Protein AF-A0A9P8H5A7-F1 (afdb_monomer_lite)

Structure (mmCIF, N/CA/C/O backbone):
data_AF-A0A9P8H5A7-F1
#
_entry.id   AF-A0A9P8H5A7-F1
#
loop_
_atom_site.group_PDB
_atom_site.id
_atom_site.type_symbol
_atom_site.label_atom_id
_atom_site.label_alt_id
_atom_site.label_comp_id
_atom_site.label_asym_id
_atom_site.label_entity_id
_atom_site.label_seq_id
_atom_site.pdbx_PDB_ins_code
_atom_site.Cartn_x
_atom_site.Cartn_y
_atom_site.Cartn_z
_atom_site.occupancy
_atom_site.B_iso_or_equiv
_atom_site.auth_seq_id
_atom_site.auth_comp_id
_atom_site.auth_asym_id
_atom_site.auth_atom_id
_atom_site.pdbx_PDB_model_num
ATOM 1 N N . MET A 1 1 ? -8.714 -36.135 -25.696 1.00 39.97 1 MET A N 1
ATOM 2 C CA . MET A 1 1 ? -8.172 -35.382 -26.849 1.00 39.97 1 MET A CA 1
ATOM 3 C C . MET A 1 1 ? -8.585 -33.961 -26.593 1.00 39.97 1 MET A C 1
ATOM 5 O O . MET A 1 1 ? -9.653 -33.530 -27.001 1.00 39.97 1 MET A O 1
ATOM 9 N N . ASP A 1 2 ? -7.770 -33.345 -25.756 1.00 39.88 2 ASP A N 1
ATOM 10 C CA . ASP A 1 2 ? -7.964 -32.037 -25.161 1.00 39.88 2 ASP A CA 1
ATOM 11 C C . ASP A 1 2 ? -7.319 -31.014 -26.092 1.00 39.88 2 ASP A C 1
A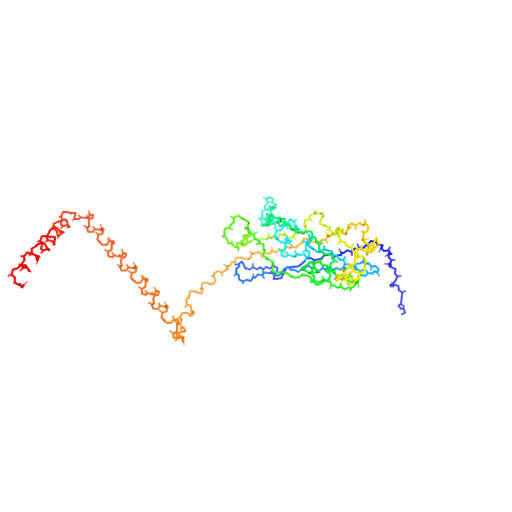TOM 13 O O . ASP A 1 2 ? -6.169 -31.213 -26.486 1.00 39.88 2 ASP A O 1
ATOM 17 N N . ASN A 1 3 ? -8.059 -29.977 -26.485 1.00 37.25 3 ASN A N 1
ATOM 18 C CA . ASN A 1 3 ? -7.517 -28.641 -26.753 1.00 37.25 3 ASN A CA 1
ATOM 19 C C . ASN A 1 3 ? -8.630 -27.698 -27.221 1.00 37.25 3 ASN A C 1
ATOM 21 O O . ASN A 1 3 ? -8.816 -27.493 -28.414 1.00 37.25 3 ASN A O 1
ATOM 25 N N . GLU A 1 4 ? -9.326 -27.086 -26.268 1.00 42.00 4 GLU A N 1
ATOM 26 C CA . GLU A 1 4 ? -10.000 -25.796 -26.464 1.00 42.00 4 GLU A CA 1
ATOM 27 C C . GLU A 1 4 ? -9.846 -24.955 -25.185 1.00 42.00 4 GLU A C 1
ATOM 29 O O . GLU A 1 4 ? -10.807 -24.557 -24.545 1.00 42.00 4 GLU A O 1
ATOM 34 N N . GLU A 1 5 ? -8.600 -24.690 -24.786 1.00 45.94 5 GLU A N 1
ATOM 35 C CA . GLU A 1 5 ? -8.266 -23.623 -23.830 1.00 45.94 5 GLU A CA 1
ATOM 36 C C . GLU A 1 5 ? -7.010 -22.890 -24.323 1.00 45.94 5 GLU A C 1
ATOM 38 O O . GLU A 1 5 ? -5.910 -23.048 -23.803 1.00 45.94 5 GLU A O 1
ATOM 43 N N . SER A 1 6 ? -7.138 -22.104 -25.396 1.00 46.31 6 SER A N 1
ATOM 44 C CA . SER A 1 6 ? -6.120 -21.098 -25.731 1.00 46.31 6 SER A CA 1
ATOM 45 C C . SER A 1 6 ? -6.671 -20.002 -26.642 1.00 46.31 6 SER A C 1
ATOM 47 O O . SER A 1 6 ? -6.442 -19.954 -27.845 1.00 46.31 6 SER A O 1
ATOM 49 N N . SER A 1 7 ? -7.429 -19.095 -26.047 1.00 43.28 7 SER A N 1
ATOM 50 C CA . SER A 1 7 ? -7.645 -17.732 -26.537 1.00 43.28 7 SER A CA 1
ATOM 51 C C . SER A 1 7 ? -8.136 -16.995 -25.300 1.00 43.28 7 SER A C 1
ATOM 53 O O . SER A 1 7 ? -9.132 -17.424 -24.733 1.00 43.28 7 SER A O 1
ATOM 55 N N . ILE A 1 8 ? -7.424 -16.037 -24.710 1.00 41.34 8 ILE A N 1
ATOM 56 C CA . ILE A 1 8 ? -7.183 -14.693 -25.232 1.00 41.34 8 ILE A CA 1
ATOM 57 C C . ILE A 1 8 ? -5.869 -14.170 -24.608 1.00 41.34 8 ILE A C 1
ATOM 59 O O . ILE A 1 8 ? -5.850 -13.818 -23.434 1.00 41.34 8 ILE A O 1
ATOM 63 N N . MET A 1 9 ? -4.767 -14.082 -25.363 1.00 39.28 9 MET A N 1
ATOM 64 C CA . MET A 1 9 ? -3.681 -13.156 -25.006 1.00 39.28 9 MET A CA 1
ATOM 65 C C . MET A 1 9 ? -3.964 -11.832 -25.711 1.00 39.28 9 MET A C 1
ATOM 67 O O . MET A 1 9 ? -3.520 -11.597 -26.832 1.00 39.28 9 MET A O 1
ATOM 71 N N . THR A 1 10 ? -4.744 -10.963 -25.071 1.00 40.06 10 THR A N 1
ATOM 72 C CA . THR A 1 10 ? -4.704 -9.537 -25.392 1.00 40.06 10 THR A CA 1
ATOM 73 C C . THR A 1 10 ? -3.288 -9.065 -25.098 1.00 40.06 10 THR A C 1
ATOM 75 O O . THR A 1 10 ? -2.834 -9.134 -23.958 1.00 40.06 10 THR A O 1
ATOM 78 N N . THR A 1 11 ? -2.570 -8.614 -26.124 1.00 46.16 11 THR A N 1
ATOM 79 C CA . THR A 1 11 ? -1.314 -7.877 -25.975 1.00 46.16 11 THR A CA 1
ATOM 80 C C . THR A 1 11 ? -1.627 -6.533 -25.325 1.00 46.16 11 THR A C 1
ATOM 82 O O . THR A 1 11 ? -1.748 -5.513 -26.003 1.00 46.16 11 THR A O 1
ATOM 85 N N . THR A 1 12 ? -1.850 -6.539 -24.013 1.00 54.66 12 THR A N 1
ATOM 86 C CA . THR A 1 12 ? -2.038 -5.326 -23.228 1.00 54.66 12 THR A CA 1
ATOM 87 C C . THR A 1 12 ? -0.671 -4.662 -23.106 1.00 54.66 12 THR A C 1
ATOM 89 O O . THR A 1 12 ? 0.195 -5.124 -22.367 1.00 54.66 12 THR A O 1
ATOM 92 N N . THR A 1 13 ? -0.446 -3.611 -23.893 1.00 77.81 13 THR A N 1
ATOM 93 C CA . THR A 1 13 ? 0.773 -2.793 -23.829 1.00 77.81 13 THR A CA 1
ATOM 94 C C . THR A 1 13 ? 0.843 -1.967 -22.549 1.00 77.81 13 THR A C 1
ATOM 96 O O . THR A 1 13 ? 1.937 -1.628 -22.125 1.00 77.81 13 THR A O 1
ATOM 99 N N . HIS A 1 14 ? -0.293 -1.663 -21.915 1.00 89.88 14 HIS A N 1
ATOM 100 C CA . HIS A 1 14 ? -0.340 -0.976 -20.622 1.00 89.88 14 HIS A CA 1
ATOM 101 C C . HIS A 1 14 ? -0.445 -1.993 -19.478 1.00 89.88 14 HIS A C 1
ATOM 103 O O . HIS A 1 14 ? -1.336 -2.843 -19.526 1.00 89.88 14 HIS A O 1
ATOM 109 N N . PRO A 1 15 ? 0.424 -1.956 -18.455 1.00 92.44 15 PRO A N 1
ATOM 110 C CA . PRO A 1 15 ? 0.348 -2.905 -17.354 1.00 92.44 15 PRO A CA 1
ATOM 111 C C . PRO A 1 15 ? -0.935 -2.714 -16.542 1.00 92.44 15 PRO A C 1
ATOM 113 O O . PRO A 1 15 ? -1.335 -1.594 -16.224 1.00 92.44 15 PRO A O 1
ATOM 116 N N . ILE A 1 16 ? -1.549 -3.829 -16.156 1.00 93.75 16 ILE A N 1
ATOM 117 C CA . ILE A 1 16 ? -2.689 -3.856 -15.237 1.00 93.75 16 ILE A CA 1
ATOM 118 C C . ILE A 1 16 ? -2.226 -4.500 -13.931 1.00 93.75 16 ILE A C 1
ATOM 120 O O . ILE A 1 16 ? -1.588 -5.554 -13.945 1.00 93.75 16 ILE A O 1
ATOM 124 N N . ILE A 1 17 ? -2.552 -3.879 -12.797 1.00 93.56 17 ILE A N 1
ATOM 125 C CA . ILE A 1 17 ? -2.252 -4.415 -11.466 1.00 93.56 17 ILE A CA 1
ATOM 126 C C . ILE A 1 17 ? -3.573 -4.725 -10.767 1.00 93.56 17 ILE A C 1
ATOM 128 O O . ILE A 1 17 ? -4.283 -3.818 -10.335 1.00 93.56 17 ILE A O 1
ATOM 132 N N . HIS A 1 18 ? -3.900 -6.009 -10.617 1.00 93.31 18 HIS A N 1
ATOM 133 C CA . HIS A 1 18 ? -5.002 -6.402 -9.740 1.00 93.31 18 HIS A CA 1
ATOM 134 C C . HIS A 1 18 ? -4.525 -6.371 -8.298 1.00 93.31 18 HIS A C 1
ATOM 136 O O . HIS A 1 18 ? -3.523 -7.002 -7.956 1.00 93.31 18 HIS A O 1
ATOM 142 N N . THR A 1 19 ? -5.258 -5.647 -7.460 1.00 93.94 19 THR A N 1
ATOM 143 C CA . THR A 1 19 ? -4.919 -5.477 -6.052 1.00 93.94 19 THR A CA 1
ATOM 144 C C . THR A 1 19 ? -6.017 -6.068 -5.186 1.00 93.94 19 THR A C 1
ATOM 146 O O . THR A 1 19 ? -7.194 -5.783 -5.380 1.00 93.94 19 THR A O 1
ATOM 149 N N . THR A 1 20 ? -5.640 -6.872 -4.197 1.00 94.38 20 THR A N 1
ATOM 150 C CA . THR A 1 20 ? -6.576 -7.406 -3.202 1.00 94.38 20 THR A CA 1
ATOM 151 C C . THR A 1 20 ? -6.120 -7.036 -1.803 1.00 94.38 20 THR A C 1
ATOM 153 O O . THR A 1 20 ? -4.935 -7.167 -1.479 1.00 94.38 20 THR A O 1
ATOM 156 N N . LEU A 1 21 ? -7.062 -6.619 -0.963 1.00 94.38 21 LEU A N 1
ATOM 157 C CA . LEU A 1 21 ? -6.824 -6.342 0.448 1.00 94.38 21 LEU A CA 1
ATOM 158 C C . LEU A 1 21 ? -7.271 -7.530 1.299 1.00 94.38 21 LEU A C 1
ATOM 160 O O . LEU A 1 21 ? -8.265 -8.187 0.998 1.00 94.38 21 LEU A O 1
ATOM 164 N N . SER A 1 22 ? -6.568 -7.785 2.395 1.00 94.25 22 SER A N 1
ATOM 165 C CA . SER A 1 22 ? -7.039 -8.675 3.452 1.00 94.25 22 SER A CA 1
ATOM 166 C C . SER A 1 22 ? -6.537 -8.213 4.815 1.00 94.25 22 SER A C 1
ATOM 168 O O . SER A 1 22 ? -5.467 -7.616 4.934 1.00 94.25 22 SER A O 1
ATOM 170 N N . LEU A 1 23 ? -7.326 -8.469 5.857 1.00 93.25 23 LEU A N 1
ATOM 171 C CA . LEU A 1 23 ? -6.985 -8.133 7.235 1.00 93.25 23 LEU A CA 1
ATOM 172 C C . LEU A 1 23 ? -7.016 -9.404 8.081 1.00 93.25 23 LEU A C 1
ATOM 174 O O . LEU A 1 23 ? -8.022 -10.112 8.095 1.00 93.25 23 LEU A O 1
ATOM 178 N N . SER A 1 24 ? -5.919 -9.690 8.781 1.00 92.38 24 SER A N 1
ATOM 179 C CA . SER A 1 24 ? -5.785 -10.880 9.622 1.00 92.38 24 SER A CA 1
ATOM 180 C C . SER A 1 24 ? -5.372 -10.515 11.054 1.00 92.38 24 SER A C 1
ATOM 182 O O . SER A 1 24 ? -4.273 -9.990 11.226 1.00 92.38 24 SER A O 1
ATOM 184 N N . PRO A 1 25 ? -6.181 -10.827 12.081 1.00 92.00 25 PRO A N 1
ATOM 185 C CA . PRO A 1 25 ? -7.536 -11.372 11.981 1.00 92.00 25 PRO A CA 1
ATOM 186 C C . PRO A 1 25 ? -8.554 -10.320 11.497 1.00 92.00 25 PRO A C 1
ATOM 188 O O . PRO A 1 25 ? -8.416 -9.127 11.763 1.00 92.00 25 PRO A O 1
ATOM 191 N N . GLN A 1 26 ? -9.612 -10.772 10.816 1.00 90.56 26 GLN A N 1
ATOM 192 C CA . GLN A 1 26 ? -10.701 -9.908 10.324 1.00 90.56 26 GLN A CA 1
ATOM 193 C C . GLN A 1 26 ? -11.603 -9.386 11.458 1.00 90.56 26 GLN A C 1
ATOM 195 O O . GLN A 1 26 ? -12.331 -8.408 11.303 1.00 90.56 26 GLN A O 1
ATOM 200 N N . SER A 1 27 ? -11.542 -10.033 12.620 1.00 88.94 27 SER A N 1
ATOM 201 C CA . SER A 1 27 ? -12.187 -9.572 13.843 1.00 88.94 27 SER A CA 1
ATOM 202 C C . SER A 1 27 ? -11.173 -9.583 14.976 1.00 88.94 27 SER A C 1
ATOM 204 O O . SER A 1 27 ? -10.590 -10.639 15.235 1.00 88.94 27 SER A O 1
ATOM 206 N N . TYR A 1 28 ? -10.977 -8.459 15.654 1.00 86.38 28 TYR A N 1
ATOM 207 C CA . TYR A 1 28 ? -9.951 -8.335 16.689 1.00 86.38 28 TYR A CA 1
ATOM 208 C C . TYR A 1 28 ? -10.436 -7.506 17.872 1.00 86.38 28 TYR A C 1
ATOM 210 O O . TYR A 1 28 ? -11.315 -6.657 17.736 1.00 86.38 28 TYR A O 1
ATOM 218 N N . THR A 1 29 ? -9.849 -7.756 19.037 1.00 82.25 29 THR A N 1
ATOM 219 C CA . THR A 1 29 ? -10.100 -6.977 20.250 1.00 82.25 29 THR A CA 1
ATOM 220 C C . THR A 1 29 ? -9.075 -5.856 20.346 1.00 82.25 29 THR A C 1
ATOM 222 O O . THR A 1 29 ? -7.869 -6.087 20.231 1.00 82.25 29 THR A O 1
ATOM 225 N N . GLN A 1 30 ? -9.539 -4.630 20.575 1.00 73.31 30 GLN A N 1
ATOM 226 C CA . GLN A 1 30 ? -8.658 -3.475 20.695 1.00 73.31 30 GLN A CA 1
ATOM 227 C C . GLN A 1 30 ? -7.702 -3.635 21.894 1.00 73.31 30 GLN A C 1
ATOM 229 O O . GLN A 1 30 ? -8.143 -3.747 23.034 1.00 73.31 30 GLN A O 1
ATOM 234 N N . GLY A 1 31 ? -6.391 -3.626 21.634 1.00 66.69 31 GLY A N 1
ATOM 235 C CA . GLY A 1 31 ? -5.347 -3.676 22.668 1.00 66.69 31 GLY A CA 1
ATOM 236 C C . GLY A 1 31 ? -4.784 -5.062 23.005 1.00 66.69 31 GLY A C 1
ATOM 237 O O . GLY A 1 31 ? -3.807 -5.116 23.747 1.00 66.69 31 GLY A O 1
ATOM 238 N N . ASP A 1 32 ? -5.341 -6.146 22.455 1.00 73.12 32 ASP A N 1
ATOM 239 C CA . ASP A 1 32 ? -4.823 -7.514 22.646 1.00 73.12 32 ASP A CA 1
ATOM 240 C C . ASP A 1 32 ? -3.893 -7.915 21.488 1.00 73.12 32 ASP A C 1
ATOM 242 O O . ASP A 1 32 ? -2.686 -8.087 21.661 1.00 73.12 32 ASP A O 1
ATOM 246 N N . GLU A 1 33 ? -4.432 -7.925 20.266 1.00 76.75 33 GLU A N 1
ATOM 247 C CA . GLU A 1 33 ? -3.694 -8.232 19.041 1.00 76.75 33 GLU A CA 1
ATOM 248 C C . GLU A 1 33 ? -3.807 -7.072 18.043 1.00 76.75 33 GLU A C 1
ATOM 250 O O . GLU A 1 33 ? -4.874 -6.482 17.858 1.00 76.75 33 GLU A O 1
ATOM 255 N N . THR A 1 34 ? -2.690 -6.721 17.397 1.00 83.06 34 THR A N 1
ATOM 256 C CA . THR A 1 34 ? -2.710 -5.771 16.276 1.00 83.06 34 THR A CA 1
ATOM 257 C C . THR A 1 34 ? -2.917 -6.557 14.985 1.00 83.06 34 THR A C 1
ATOM 259 O O . THR A 1 34 ? -2.023 -7.325 14.622 1.00 83.06 34 THR A O 1
ATOM 262 N N . PRO A 1 35 ? -4.041 -6.373 14.272 1.00 89.25 35 PRO A N 1
ATOM 263 C CA . PRO A 1 35 ? -4.269 -7.078 13.022 1.00 89.25 35 PRO A CA 1
ATOM 264 C C . PRO A 1 35 ? -3.239 -6.664 11.972 1.00 89.25 35 PRO A C 1
ATOM 266 O O . PRO A 1 35 ? -2.698 -5.560 11.997 1.00 89.25 35 PRO A O 1
ATOM 269 N N . THR A 1 36 ? -2.967 -7.563 11.038 1.00 91.94 36 THR A N 1
ATOM 270 C CA . THR A 1 36 ? -2.050 -7.356 9.920 1.00 91.94 36 THR A CA 1
ATOM 271 C C . THR A 1 36 ? -2.858 -7.104 8.655 1.00 91.94 36 THR A C 1
ATOM 273 O O . THR A 1 36 ? -3.645 -7.956 8.239 1.00 91.94 36 THR A O 1
ATOM 276 N N . LEU A 1 37 ? -2.660 -5.938 8.043 1.00 92.06 37 LEU A N 1
ATOM 277 C CA . LEU A 1 37 ? -3.161 -5.623 6.708 1.00 92.06 37 LEU A CA 1
ATOM 278 C C . LEU A 1 37 ? -2.198 -6.225 5.685 1.00 92.06 37 LEU A C 1
ATOM 280 O O . LEU A 1 37 ? -0.996 -5.965 5.732 1.00 92.06 37 LEU A O 1
ATOM 284 N N . THR A 1 38 ? -2.730 -7.025 4.768 1.00 94.44 38 THR A N 1
ATOM 285 C CA . THR A 1 38 ? -1.998 -7.588 3.634 1.00 94.44 38 THR A CA 1
ATOM 286 C C . THR A 1 38 ? -2.574 -7.030 2.339 1.00 94.44 38 THR A C 1
ATOM 288 O O . THR A 1 38 ? -3.779 -7.095 2.101 1.00 94.44 38 THR A O 1
ATOM 291 N N . ILE A 1 39 ? -1.700 -6.494 1.495 1.00 94.31 39 ILE A N 1
ATOM 292 C CA . ILE A 1 39 ? -2.013 -6.013 0.152 1.00 94.31 39 ILE A CA 1
ATOM 293 C C . ILE A 1 39 ? -1.306 -6.949 -0.817 1.00 94.31 39 ILE A C 1
ATOM 295 O O . ILE A 1 39 ? -0.081 -7.071 -0.775 1.00 94.31 39 ILE A O 1
ATOM 299 N N . THR A 1 40 ? -2.069 -7.633 -1.663 1.00 94.81 40 THR A N 1
ATOM 300 C CA . THR A 1 40 ? -1.518 -8.523 -2.694 1.00 94.81 40 THR A CA 1
ATOM 301 C C . THR A 1 40 ? -1.683 -7.870 -4.054 1.00 94.81 40 THR A C 1
ATOM 303 O O . THR A 1 40 ? -2.764 -7.374 -4.364 1.00 94.81 40 THR A O 1
ATOM 306 N N . LEU A 1 41 ? -0.611 -7.860 -4.840 1.00 94.31 41 LEU A N 1
ATOM 307 C CA . LEU A 1 41 ? -0.564 -7.316 -6.186 1.00 94.31 41 LEU A CA 1
ATOM 308 C C . LEU A 1 41 ? -0.290 -8.442 -7.177 1.00 94.31 41 LEU A C 1
ATOM 310 O O . LEU A 1 41 ? 0.641 -9.228 -6.989 1.00 94.31 41 LEU A O 1
ATOM 314 N N . ASN A 1 42 ? -1.057 -8.442 -8.260 1.00 94.25 42 ASN A N 1
ATOM 315 C CA . ASN A 1 42 ? -0.884 -9.326 -9.401 1.00 94.25 42 ASN A CA 1
ATOM 316 C C . ASN A 1 42 ? -0.704 -8.501 -10.670 1.00 94.25 42 ASN A C 1
ATOM 318 O O . ASN A 1 42 ? -1.611 -7.772 -11.076 1.00 94.25 42 ASN A O 1
ATOM 322 N N . LEU A 1 43 ? 0.480 -8.611 -11.275 1.00 94.88 43 LEU A N 1
ATOM 323 C CA . LEU A 1 43 ? 0.820 -7.910 -12.507 1.00 94.88 43 LEU A CA 1
ATOM 324 C C . LEU A 1 43 ? 0.365 -8.705 -13.735 1.00 94.88 43 LEU A C 1
ATOM 326 O O . LEU A 1 43 ? 0.772 -9.852 -13.930 1.00 94.88 43 LEU A O 1
ATOM 330 N N . PHE A 1 44 ? -0.382 -8.033 -14.606 1.00 93.69 44 PHE A N 1
ATOM 331 C CA . PHE A 1 44 ? -0.746 -8.484 -15.944 1.00 93.69 44 PHE A CA 1
ATOM 332 C C . PHE A 1 44 ? -0.071 -7.569 -16.969 1.00 93.69 44 PHE A C 1
ATOM 334 O O . PHE A 1 44 ? -0.563 -6.487 -17.289 1.00 93.69 44 PHE A O 1
ATOM 341 N N . ALA A 1 45 ? 1.101 -7.995 -17.435 1.00 92.06 45 ALA A N 1
ATOM 342 C CA . ALA A 1 45 ? 1.927 -7.286 -18.404 1.00 92.06 45 ALA A CA 1
ATOM 343 C C . ALA A 1 45 ? 2.838 -8.285 -19.145 1.00 92.06 45 ALA A C 1
ATOM 345 O O . ALA A 1 45 ? 3.110 -9.363 -18.612 1.00 92.06 45 ALA A O 1
ATOM 346 N N . PRO A 1 46 ? 3.347 -7.950 -20.344 1.00 91.88 46 PRO A N 1
ATOM 347 C CA . PRO A 1 46 ? 4.258 -8.820 -21.095 1.00 91.88 46 PRO A CA 1
ATOM 348 C C . PRO A 1 46 ? 5.657 -8.957 -20.470 1.00 91.88 46 PRO A C 1
ATOM 350 O O . PRO A 1 46 ? 6.391 -9.882 -20.805 1.00 91.88 46 PRO A O 1
ATOM 353 N N . ALA A 1 47 ? 6.043 -8.037 -19.587 1.00 92.31 47 ALA A N 1
ATOM 354 C CA . ALA A 1 47 ? 7.372 -7.953 -18.991 1.00 92.31 47 ALA A CA 1
ATOM 355 C C . ALA A 1 47 ? 7.278 -7.410 -17.553 1.00 92.31 47 ALA A C 1
ATOM 357 O O . ALA A 1 47 ? 6.254 -6.819 -17.194 1.00 92.31 47 ALA A O 1
ATOM 358 N N . PRO A 1 48 ? 8.314 -7.604 -16.714 1.00 95.38 48 PRO A N 1
ATOM 359 C CA . PRO A 1 48 ? 8.368 -6.980 -15.399 1.00 95.38 48 PRO A CA 1
ATOM 360 C C . PRO A 1 48 ? 8.339 -5.456 -15.492 1.00 95.38 48 PRO A C 1
ATOM 362 O O . PRO A 1 48 ? 8.858 -4.859 -16.440 1.00 95.38 48 PRO A O 1
ATOM 365 N N . ILE A 1 49 ? 7.754 -4.846 -14.466 1.00 95.44 49 ILE A N 1
ATOM 366 C CA . ILE A 1 49 ? 7.763 -3.398 -14.269 1.00 95.44 49 ILE A CA 1
ATOM 367 C C . ILE A 1 49 ? 8.313 -3.076 -12.888 1.00 95.44 49 ILE A C 1
ATOM 369 O O . ILE A 1 49 ? 8.151 -3.848 -11.942 1.00 95.44 49 ILE A O 1
ATOM 373 N N . THR A 1 50 ? 8.911 -1.903 -12.747 1.00 95.81 50 THR A N 1
ATOM 374 C CA . THR A 1 50 ? 9.316 -1.354 -11.456 1.00 95.81 50 THR A CA 1
ATOM 375 C C . THR A 1 50 ? 8.457 -0.147 -11.136 1.00 95.81 50 THR A C 1
ATOM 377 O O . THR A 1 50 ? 8.361 0.781 -11.935 1.00 95.81 50 THR A O 1
ATOM 380 N N . ILE A 1 51 ? 7.829 -0.164 -9.963 1.00 95.00 51 ILE A N 1
ATOM 381 C CA . ILE A 1 51 ? 6.937 0.888 -9.476 1.00 95.00 51 ILE A CA 1
ATOM 382 C C . ILE A 1 51 ? 7.594 1.666 -8.339 1.00 95.00 51 ILE A C 1
ATOM 384 O O . ILE A 1 51 ? 8.340 1.100 -7.534 1.00 95.00 51 ILE A O 1
ATOM 388 N N . PHE A 1 52 ? 7.282 2.956 -8.247 1.00 93.62 52 PHE A N 1
ATOM 389 C CA . PHE A 1 52 ? 7.678 3.790 -7.121 1.00 93.62 52 PHE A CA 1
ATOM 390 C C . PHE A 1 52 ? 6.566 3.850 -6.064 1.00 93.62 52 PHE A C 1
ATOM 392 O O . PHE A 1 52 ? 5.490 4.404 -6.285 1.00 93.62 52 PHE A O 1
ATOM 399 N N . THR A 1 53 ? 6.813 3.276 -4.887 1.00 92.56 53 THR A N 1
ATOM 400 C CA . THR A 1 53 ? 5.772 2.995 -3.885 1.00 92.56 53 THR A CA 1
ATOM 401 C C . THR A 1 53 ? 5.579 4.088 -2.840 1.00 92.56 53 THR A C 1
ATOM 403 O O . THR A 1 53 ? 4.603 4.038 -2.096 1.00 92.56 53 THR A O 1
ATOM 406 N N . TYR A 1 54 ? 6.455 5.098 -2.767 1.00 89.50 54 TYR A N 1
ATOM 407 C CA . TYR A 1 54 ? 6.459 6.059 -1.653 1.00 89.50 54 TYR A CA 1
ATOM 408 C C . TYR A 1 54 ? 5.120 6.786 -1.444 1.00 89.50 54 TYR A C 1
ATOM 410 O O . TYR A 1 54 ? 4.760 7.106 -0.306 1.00 89.50 54 TYR A O 1
ATOM 418 N N . HIS A 1 55 ? 4.419 7.104 -2.532 1.00 83.69 55 HIS A N 1
ATOM 419 C CA . HIS A 1 55 ? 3.165 7.856 -2.497 1.00 83.69 55 HIS A CA 1
ATOM 420 C C . HIS A 1 55 ? 1.919 6.979 -2.393 1.00 83.69 55 HIS A C 1
ATOM 422 O O . HIS A 1 55 ? 0.876 7.496 -1.991 1.00 83.69 55 HIS A O 1
ATOM 428 N N . GLY A 1 56 ? 2.036 5.696 -2.733 1.00 86.06 56 GLY A N 1
ATOM 429 C CA . GLY A 1 56 ? 0.896 4.802 -2.874 1.00 86.06 56 GLY A CA 1
ATOM 430 C C . GLY A 1 56 ? 0.619 3.941 -1.645 1.00 86.06 56 GLY A C 1
ATOM 431 O O . GLY A 1 56 ? 1.394 3.916 -0.684 1.00 86.06 56 GLY A O 1
ATOM 432 N N . ILE A 1 57 ? -0.455 3.155 -1.726 1.00 87.81 57 ILE A N 1
ATOM 433 C CA . ILE A 1 57 ? -0.853 2.168 -0.704 1.00 87.81 57 ILE A CA 1
ATOM 434 C C . ILE A 1 57 ? 0.229 1.132 -0.351 1.00 87.81 57 ILE A C 1
ATOM 436 O O . ILE A 1 57 ? 0.172 0.527 0.717 1.00 87.81 57 ILE A O 1
ATOM 440 N N . PHE A 1 58 ? 1.226 0.938 -1.215 1.00 88.38 58 PHE A N 1
ATOM 441 C CA . PHE A 1 58 ? 2.296 -0.049 -1.032 1.00 88.38 58 PHE A CA 1
ATOM 442 C C . PHE A 1 58 ? 3.387 0.409 -0.056 1.00 88.38 58 PHE A C 1
ATOM 444 O O . PHE A 1 58 ? 4.133 -0.420 0.455 1.00 88.38 58 PHE A O 1
ATOM 451 N N . ASN A 1 59 ? 3.461 1.706 0.259 1.00 87.75 59 ASN A N 1
ATOM 452 C CA . ASN A 1 59 ? 4.184 2.191 1.433 1.00 87.75 59 ASN A CA 1
ATOM 453 C C . ASN A 1 59 ? 3.215 2.247 2.617 1.00 87.75 59 ASN A C 1
ATOM 455 O O . ASN A 1 59 ? 2.751 3.311 3.026 1.00 87.75 59 ASN A O 1
ATOM 459 N N . THR A 1 60 ? 2.861 1.071 3.119 1.00 79.50 60 THR A N 1
ATOM 460 C CA . THR A 1 60 ? 1.711 0.849 4.000 1.00 79.50 60 THR A CA 1
ATOM 461 C C . THR A 1 60 ? 1.722 1.673 5.286 1.00 79.50 60 THR A C 1
ATOM 463 O O . THR A 1 60 ? 0.692 2.234 5.658 1.00 79.50 60 THR A O 1
ATOM 466 N N . ASP A 1 61 ? 2.879 1.818 5.937 1.00 75.31 61 ASP A N 1
ATOM 467 C CA . ASP A 1 61 ? 3.012 2.619 7.164 1.00 75.31 61 ASP A CA 1
ATOM 468 C C . ASP A 1 61 ? 2.664 4.091 6.910 1.00 75.31 61 ASP A C 1
ATOM 470 O O . ASP A 1 61 ? 2.045 4.775 7.730 1.00 75.31 61 ASP A O 1
ATOM 474 N N . LEU A 1 62 ? 3.053 4.589 5.738 1.00 79.38 62 LEU A N 1
ATOM 475 C CA . LEU A 1 62 ? 2.783 5.951 5.327 1.00 79.38 62 LEU A CA 1
ATOM 476 C C . LEU A 1 62 ? 1.353 6.095 4.797 1.00 79.38 62 LEU A C 1
ATOM 478 O O . LEU A 1 62 ? 0.691 7.076 5.133 1.00 79.38 62 LEU A O 1
ATOM 482 N N . ALA A 1 63 ? 0.859 5.111 4.047 1.00 81.81 63 ALA A N 1
ATOM 483 C CA . ALA A 1 63 ? -0.483 5.075 3.478 1.00 81.81 63 ALA A CA 1
ATOM 484 C C . ALA A 1 63 ? -1.577 5.074 4.559 1.00 81.81 63 ALA A C 1
ATOM 486 O O . ALA A 1 63 ? -2.532 5.841 4.454 1.00 81.81 63 ALA A O 1
ATOM 487 N N . LEU A 1 64 ? -1.391 4.315 5.648 1.00 78.81 64 LEU A N 1
ATOM 488 C CA . LEU A 1 64 ? -2.294 4.293 6.812 1.00 78.81 64 LEU A CA 1
ATOM 489 C C . LEU A 1 64 ? -2.274 5.587 7.641 1.00 78.81 64 LEU A C 1
ATOM 491 O O . LEU A 1 64 ? -3.124 5.783 8.504 1.00 78.81 64 LEU A O 1
ATOM 495 N N . SER A 1 65 ? -1.317 6.485 7.393 1.00 73.56 65 SER A N 1
ATOM 496 C CA . SER A 1 65 ? -1.262 7.814 8.022 1.00 73.56 65 SER A CA 1
ATOM 497 C C . SER A 1 65 ? -1.708 8.955 7.096 1.00 73.56 65 SER A C 1
ATOM 499 O O . SER A 1 65 ? -1.770 10.117 7.525 1.00 73.56 65 SER A O 1
ATOM 501 N N . ARG A 1 66 ? -2.018 8.630 5.834 1.00 77.00 66 ARG A N 1
ATOM 502 C CA . ARG A 1 66 ? -2.361 9.541 4.732 1.00 77.00 66 ARG A CA 1
ATOM 503 C C . ARG A 1 66 ? -3.772 9.255 4.191 1.00 77.00 66 ARG A C 1
ATOM 505 O O . ARG A 1 66 ? -4.533 8.497 4.775 1.00 77.00 66 ARG A O 1
ATOM 512 N N . ARG A 1 67 ? -4.120 9.907 3.075 1.00 78.19 67 ARG A N 1
ATOM 513 C CA . ARG A 1 67 ? -5.411 9.822 2.366 1.00 78.19 67 ARG A CA 1
ATOM 514 C C . ARG A 1 67 ? -5.530 8.631 1.412 1.00 78.19 67 ARG A C 1
ATOM 516 O O . ARG A 1 67 ? -6.383 8.670 0.537 1.00 78.19 67 ARG A O 1
ATOM 523 N N . ASN A 1 68 ? -4.688 7.608 1.525 1.00 85.31 68 ASN A N 1
ATOM 524 C CA . ASN A 1 68 ? -4.699 6.484 0.581 1.00 85.31 68 ASN A CA 1
ATOM 525 C C . ASN A 1 68 ? -5.796 5.450 0.898 1.00 85.31 68 ASN A C 1
ATOM 527 O O . ASN A 1 68 ? -6.205 4.698 0.018 1.00 85.31 68 ASN A O 1
ATOM 531 N N . PHE A 1 69 ? -6.294 5.434 2.138 1.00 87.12 69 PHE A N 1
ATOM 532 C CA . PHE A 1 69 ? -7.380 4.559 2.572 1.00 87.12 69 PHE A CA 1
ATOM 533 C C . PHE A 1 69 ? -8.588 5.352 3.067 1.00 87.12 69 PHE A C 1
ATOM 535 O O . PHE A 1 69 ? -8.455 6.423 3.663 1.00 87.12 69 PHE A O 1
ATOM 542 N N . THR A 1 70 ? -9.765 4.763 2.880 1.00 87.38 70 THR A N 1
ATOM 543 C CA . THR A 1 70 ? -11.040 5.208 3.442 1.00 87.38 70 THR A CA 1
ATOM 544 C C . THR A 1 70 ? -11.546 4.162 4.423 1.00 87.38 70 THR A C 1
ATOM 546 O O . THR A 1 70 ? -11.443 2.961 4.170 1.00 87.38 70 THR A O 1
ATOM 549 N N . VAL A 1 71 ? -12.086 4.605 5.558 1.00 88.06 71 VAL A N 1
ATOM 550 C CA . VAL A 1 71 ? -12.780 3.726 6.504 1.00 88.06 71 VAL A CA 1
ATOM 551 C C . VAL A 1 71 ? -14.174 4.269 6.746 1.00 88.06 71 VAL A C 1
ATOM 553 O O . VAL A 1 71 ? -14.359 5.468 6.936 1.00 88.06 71 VAL A O 1
ATOM 556 N N . HIS A 1 72 ? -15.151 3.374 6.745 1.00 88.44 72 HIS A N 1
ATOM 557 C CA . HIS A 1 72 ? -16.560 3.675 6.936 1.00 88.44 72 HIS A CA 1
ATOM 558 C C . HIS A 1 72 ? -17.131 2.846 8.085 1.00 88.44 72 HIS A C 1
ATOM 560 O O . HIS A 1 72 ? -16.863 1.647 8.165 1.00 88.44 72 HIS A O 1
ATOM 566 N N . ASP A 1 73 ? -17.921 3.472 8.958 1.00 88.44 73 ASP A N 1
ATOM 567 C CA . ASP A 1 73 ? -18.643 2.794 10.039 1.00 88.44 73 ASP A CA 1
ATOM 568 C C . ASP A 1 73 ? -19.986 2.257 9.527 1.00 88.44 73 ASP A C 1
ATOM 570 O O . ASP A 1 73 ? -20.928 3.017 9.279 1.00 88.44 73 ASP A O 1
ATOM 574 N N . LEU A 1 74 ? -20.067 0.934 9.366 1.00 88.31 74 LEU A N 1
ATOM 575 C CA . LEU A 1 74 ? -21.266 0.241 8.890 1.00 88.31 74 LEU A CA 1
ATOM 576 C C . LEU A 1 74 ? -22.331 0.088 9.983 1.00 88.31 74 LEU A C 1
ATOM 578 O O . LEU A 1 74 ? -23.459 -0.292 9.686 1.00 88.31 74 LEU A O 1
ATOM 582 N N . SER A 1 75 ? -21.995 0.360 11.246 1.00 82.62 75 SER A N 1
ATOM 583 C CA . SER A 1 75 ? -22.932 0.296 12.371 1.00 82.62 75 SER A CA 1
ATOM 584 C C . SER A 1 75 ? -23.768 1.574 12.525 1.00 82.62 75 SER A C 1
ATOM 586 O O . SER A 1 75 ? -24.667 1.615 13.363 1.00 82.62 75 SER A O 1
ATOM 588 N N . THR A 1 76 ? -23.493 2.611 11.728 1.00 79.50 76 THR A N 1
ATOM 589 C CA . THR A 1 76 ? -24.251 3.872 11.692 1.00 79.50 76 THR A CA 1
ATOM 590 C C . THR A 1 76 ? -25.071 3.990 10.410 1.00 79.50 76 THR A C 1
ATOM 592 O O . THR A 1 76 ? -24.576 3.656 9.335 1.00 79.50 76 THR A O 1
ATOM 595 N N . ASP A 1 77 ? -26.307 4.485 10.522 1.00 76.06 77 ASP A N 1
ATOM 596 C CA . ASP A 1 77 ? -27.159 4.839 9.381 1.00 76.06 77 ASP A CA 1
ATOM 597 C C . ASP A 1 77 ? -27.443 6.357 9.405 1.00 76.06 77 ASP A C 1
ATOM 599 O O . ASP A 1 77 ? -28.063 6.836 10.362 1.00 76.06 77 ASP A O 1
ATOM 603 N N . PRO A 1 78 ? -26.965 7.142 8.419 1.00 78.38 78 PRO A N 1
ATOM 604 C CA . PRO A 1 78 ? -26.165 6.728 7.264 1.00 78.38 78 PRO A CA 1
ATOM 605 C C . PRO A 1 78 ? -24.721 6.373 7.641 1.00 78.38 78 PRO A C 1
ATOM 607 O O . PRO A 1 78 ? -24.184 6.855 8.638 1.00 78.38 78 PRO A O 1
ATOM 610 N N . THR A 1 79 ? -24.073 5.567 6.796 1.00 81.75 79 THR A N 1
ATOM 611 C CA . THR A 1 79 ? -22.678 5.142 6.967 1.00 81.75 79 THR A CA 1
ATOM 612 C C . THR A 1 79 ? -21.741 6.345 7.112 1.00 81.75 79 THR A C 1
ATOM 614 O O . THR A 1 79 ? -21.499 7.082 6.152 1.00 81.75 79 THR A O 1
ATOM 617 N N . ALA A 1 80 ? -21.177 6.536 8.306 1.00 76.00 80 ALA A N 1
ATOM 618 C CA . ALA A 1 80 ? -20.298 7.662 8.592 1.00 76.00 80 ALA A CA 1
ATOM 619 C C . ALA A 1 80 ? -18.850 7.386 8.130 1.00 76.00 80 ALA A C 1
ATOM 621 O O . ALA A 1 80 ? -18.290 6.335 8.463 1.00 76.00 80 ALA A O 1
ATOM 622 N N . PRO A 1 81 ? -18.202 8.302 7.382 1.00 81.25 81 PRO A N 1
ATOM 623 C CA . PRO A 1 81 ? -16.779 8.195 7.074 1.00 81.25 81 PRO A CA 1
ATOM 624 C C . PRO A 1 81 ? -15.927 8.486 8.319 1.00 81.25 81 PRO A C 1
ATOM 626 O O . PRO A 1 81 ? -16.167 9.452 9.044 1.00 81.25 81 PRO A O 1
ATOM 629 N N . ILE A 1 82 ? -14.893 7.677 8.536 1.00 79.00 82 ILE A N 1
ATOM 630 C CA . ILE A 1 82 ? -13.895 7.856 9.592 1.00 79.00 82 ILE A CA 1
ATOM 631 C C . ILE A 1 82 ? -12.629 8.436 8.977 1.00 79.00 82 ILE A C 1
ATOM 633 O O . ILE A 1 82 ? -12.054 7.880 8.041 1.00 79.00 82 ILE A O 1
ATOM 637 N N . ASN A 1 83 ? -12.174 9.558 9.531 1.00 72.50 83 ASN A N 1
ATOM 638 C CA . ASN A 1 83 ? -10.923 10.165 9.111 1.00 72.50 83 ASN A CA 1
ATOM 639 C C . ASN A 1 83 ? -9.731 9.435 9.749 1.00 72.50 83 ASN A C 1
ATOM 641 O O . ASN A 1 83 ? -9.596 9.399 10.969 1.00 72.50 83 ASN A O 1
ATOM 645 N N . ILE A 1 84 ? -8.869 8.876 8.903 1.00 72.25 84 ILE A N 1
ATOM 646 C CA . ILE A 1 84 ? -7.667 8.114 9.277 1.00 72.25 84 ILE A CA 1
ATOM 647 C C . ILE A 1 84 ? -6.404 8.995 9.251 1.00 72.25 84 ILE A C 1
ATOM 649 O O . ILE A 1 84 ? -5.332 8.621 9.728 1.00 72.25 84 ILE A O 1
ATOM 653 N N . GLU A 1 85 ? -6.489 10.191 8.672 1.00 65.75 85 GLU A N 1
ATOM 654 C CA . GLU A 1 85 ? -5.308 10.984 8.374 1.00 65.75 85 GLU A CA 1
ATOM 655 C C . GLU A 1 85 ? -4.591 11.469 9.639 1.00 65.75 85 GLU A C 1
ATOM 657 O O . GLU A 1 85 ? -5.035 12.381 10.336 1.00 65.75 85 GLU A O 1
ATOM 662 N N . THR A 1 86 ? -3.357 11.012 9.848 1.00 62.69 86 THR A N 1
ATOM 663 C CA . THR A 1 86 ? -2.562 11.341 11.049 1.00 62.69 86 THR A CA 1
ATOM 664 C C . THR A 1 86 ? -1.291 12.122 10.795 1.00 62.69 86 THR A C 1
ATOM 666 O O . THR A 1 86 ? -0.796 12.781 11.703 1.00 62.69 86 THR A O 1
ATOM 669 N N . ARG A 1 87 ? -0.779 12.181 9.563 1.00 61.25 87 ARG A N 1
ATOM 670 C CA . ARG A 1 87 ? 0.343 13.082 9.254 1.00 61.25 87 ARG A CA 1
ATOM 671 C C . ARG A 1 87 ? 0.083 13.990 8.059 1.00 61.25 87 ARG A C 1
ATOM 673 O O . ARG A 1 87 ? -0.249 13.541 6.967 1.00 61.25 87 ARG A O 1
ATOM 680 N N . LYS A 1 88 ? 0.266 15.304 8.246 1.00 62.16 88 LYS A N 1
ATOM 681 C CA . LYS A 1 88 ? 0.546 16.196 7.115 1.00 62.16 88 LYS A CA 1
ATOM 682 C C . LYS A 1 88 ? 1.962 15.835 6.680 1.00 62.16 88 LYS A C 1
ATOM 684 O O . LYS A 1 88 ? 2.871 15.873 7.507 1.00 62.16 88 LYS A O 1
ATOM 689 N N . GLY A 1 89 ? 2.132 15.395 5.434 1.00 61.47 89 GLY A N 1
ATOM 690 C CA . GLY A 1 89 ? 3.443 14.996 4.924 1.00 61.47 89 GLY A CA 1
ATOM 691 C C . GLY A 1 89 ? 4.461 16.116 5.138 1.00 61.47 89 GLY A C 1
ATOM 692 O O . GLY A 1 89 ? 4.206 17.261 4.766 1.00 61.47 89 GLY A O 1
ATOM 693 N N . GLY A 1 90 ? 5.582 15.799 5.785 1.00 67.31 90 GLY A N 1
ATOM 694 C CA . GLY A 1 90 ? 6.675 16.751 5.955 1.00 67.31 90 GLY A CA 1
ATOM 695 C C . GLY A 1 90 ? 7.311 17.108 4.612 1.00 67.31 90 GLY A C 1
ATOM 696 O O . GLY A 1 90 ? 7.257 16.327 3.660 1.00 67.31 90 GLY A O 1
ATOM 697 N N . LYS A 1 91 ? 7.942 18.284 4.537 1.00 73.62 91 LYS A N 1
ATOM 698 C CA . LYS A 1 91 ? 8.793 18.637 3.397 1.00 73.62 91 LYS A CA 1
ATOM 699 C C . LYS A 1 91 ? 10.024 17.728 3.433 1.00 73.62 91 LYS A C 1
ATOM 701 O O . LYS A 1 91 ? 10.748 17.732 4.425 1.00 73.62 91 LYS A O 1
ATOM 706 N N . ARG A 1 92 ? 10.248 16.954 2.373 1.00 80.88 92 ARG A N 1
ATOM 707 C CA . ARG A 1 92 ? 11.435 16.105 2.210 1.00 80.88 92 ARG A CA 1
ATOM 708 C C . ARG A 1 92 ? 12.260 16.554 1.000 1.00 80.88 92 ARG A C 1
ATOM 710 O O . ARG A 1 92 ? 11.705 17.207 0.115 1.00 80.88 92 ARG A O 1
ATOM 717 N N . PRO A 1 93 ? 13.559 16.215 0.949 1.00 82.00 93 PRO A N 1
ATOM 718 C CA . PRO A 1 93 ? 14.342 16.304 -0.278 1.00 82.00 93 PRO A CA 1
ATOM 719 C C . PRO A 1 93 ? 13.718 15.465 -1.401 1.00 82.00 93 PRO A C 1
ATOM 721 O O . PRO A 1 93 ? 12.969 14.516 -1.132 1.00 82.00 93 PRO A O 1
ATOM 724 N N . GLY A 1 94 ? 14.049 15.819 -2.645 1.00 83.38 94 GLY A N 1
ATOM 725 C CA . GLY A 1 94 ? 13.666 15.046 -3.826 1.00 83.38 94 GLY A CA 1
ATOM 726 C C . GLY A 1 94 ? 14.160 13.600 -3.752 1.00 83.38 94 GLY A C 1
ATOM 727 O O . GLY A 1 94 ? 15.112 13.296 -3.029 1.00 83.38 94 GLY A O 1
ATOM 728 N N . PHE A 1 95 ? 13.479 12.711 -4.470 1.00 86.06 95 PHE A N 1
ATOM 729 C CA . PHE A 1 95 ? 13.792 11.286 -4.469 1.00 86.06 95 PHE A CA 1
ATOM 730 C C . PHE A 1 95 ? 15.049 10.990 -5.278 1.00 86.06 95 PHE A C 1
ATOM 732 O O . PHE A 1 95 ? 15.287 11.588 -6.327 1.00 86.06 95 PHE A O 1
ATOM 739 N N . SER A 1 96 ? 15.847 10.045 -4.792 1.00 86.06 96 SER A N 1
ATOM 740 C CA . SER A 1 96 ? 17.014 9.551 -5.516 1.00 86.06 96 SER A CA 1
ATOM 741 C C . SER A 1 96 ? 16.689 8.246 -6.244 1.00 86.06 96 SER A C 1
ATOM 743 O O . SER A 1 96 ? 16.263 7.282 -5.611 1.00 86.06 96 SER A O 1
ATOM 745 N N . ARG A 1 97 ? 16.930 8.188 -7.561 1.00 87.06 97 ARG A N 1
ATOM 746 C CA . ARG A 1 97 ? 16.865 6.954 -8.368 1.00 87.06 97 ARG A CA 1
ATOM 747 C C . ARG A 1 97 ? 18.238 6.275 -8.429 1.00 87.06 97 ARG A C 1
ATOM 749 O O . ARG A 1 97 ? 18.792 6.058 -9.504 1.00 87.06 97 ARG A O 1
ATOM 756 N N . ARG A 1 98 ? 18.837 6.021 -7.263 1.00 88.12 98 ARG A N 1
ATOM 757 C CA . ARG A 1 98 ? 20.187 5.448 -7.138 1.00 88.12 98 ARG A CA 1
ATOM 758 C C . ARG A 1 98 ? 20.209 4.256 -6.198 1.00 88.12 98 ARG A C 1
ATOM 760 O O . ARG A 1 98 ? 19.527 4.261 -5.171 1.00 88.12 98 ARG A O 1
ATOM 767 N N . LYS A 1 99 ? 21.037 3.270 -6.539 1.00 88.94 99 LYS A N 1
ATOM 768 C CA . LYS A 1 99 ? 21.324 2.111 -5.691 1.00 88.94 99 LYS A CA 1
ATOM 769 C C . LYS A 1 99 ? 21.995 2.570 -4.391 1.00 88.94 99 LYS A C 1
ATOM 771 O O . LYS A 1 99 ? 22.650 3.609 -4.337 1.00 88.94 99 LYS A O 1
ATOM 776 N N . ARG A 1 100 ? 21.813 1.794 -3.325 1.00 87.31 100 ARG A N 1
ATOM 777 C CA . ARG A 1 100 ? 22.375 1.970 -1.974 1.00 87.31 100 ARG A CA 1
ATOM 778 C C . ARG A 1 100 ? 21.981 3.272 -1.267 1.00 87.31 100 ARG A C 1
ATOM 780 O O . ARG A 1 100 ? 22.563 3.623 -0.240 1.00 87.31 100 ARG A O 1
ATOM 787 N N . ARG A 1 101 ? 20.977 3.991 -1.775 1.00 88.00 101 ARG A N 1
ATOM 788 C CA . ARG A 1 101 ? 20.374 5.155 -1.110 1.00 88.00 101 ARG A CA 1
ATOM 789 C C . ARG A 1 101 ? 19.126 4.743 -0.345 1.00 88.00 101 ARG A C 1
ATOM 791 O O . ARG A 1 101 ? 18.487 3.749 -0.659 1.00 88.00 101 ARG A O 1
ATOM 798 N N . SER A 1 102 ? 18.736 5.554 0.636 1.00 87.81 102 SER A N 1
ATOM 799 C CA . SER A 1 102 ? 17.541 5.293 1.450 1.00 87.81 102 SER A CA 1
ATOM 800 C C . SER A 1 102 ? 16.254 5.180 0.631 1.00 87.81 102 SER A C 1
ATOM 802 O O . SER A 1 102 ? 15.290 4.597 1.111 1.00 87.81 102 SER A O 1
ATOM 804 N N . ASP A 1 103 ? 16.217 5.759 -0.570 1.00 90.88 103 ASP A N 1
ATOM 805 C CA . ASP A 1 103 ? 15.038 5.738 -1.435 1.00 90.88 103 ASP A CA 1
ATOM 806 C C . ASP A 1 103 ? 14.919 4.469 -2.284 1.00 90.88 103 ASP A C 1
ATOM 808 O O . ASP A 1 103 ? 13.830 4.199 -2.782 1.00 90.88 103 ASP A O 1
ATOM 812 N N . GLU A 1 104 ? 15.978 3.655 -2.397 1.00 91.62 104 GLU A N 1
ATOM 813 C CA . GLU A 1 104 ? 15.956 2.381 -3.133 1.00 91.62 104 GLU A CA 1
ATOM 814 C C . GLU A 1 104 ? 14.827 1.455 -2.654 1.00 91.62 104 GLU A C 1
ATOM 816 O O . GLU A 1 104 ? 14.217 0.757 -3.460 1.00 91.62 104 GLU A O 1
ATOM 821 N N . GLN A 1 105 ? 14.498 1.492 -1.359 1.00 91.00 105 GLN A N 1
ATOM 822 C CA . GLN A 1 105 ? 13.425 0.684 -0.766 1.00 91.00 105 GLN A CA 1
ATOM 823 C C . GLN A 1 105 ? 12.038 0.951 -1.373 1.00 91.00 105 GLN A C 1
ATOM 825 O O . GLN A 1 105 ? 11.149 0.114 -1.256 1.00 91.00 105 GLN A O 1
ATOM 830 N N . TYR A 1 106 ? 11.838 2.115 -1.999 1.00 92.81 106 TYR A N 1
ATOM 831 C CA . TYR A 1 106 ? 10.564 2.486 -2.609 1.00 92.81 106 TYR A CA 1
ATOM 832 C C . TYR A 1 106 ? 10.450 2.036 -4.069 1.00 92.81 106 TYR A C 1
ATOM 834 O O . TYR A 1 106 ? 9.395 2.212 -4.666 1.00 92.81 106 TYR A O 1
ATOM 842 N N . TYR A 1 107 ? 11.505 1.466 -4.655 1.00 93.94 107 TYR A N 1
ATOM 843 C CA . TYR A 1 107 ? 11.473 0.918 -6.008 1.00 93.94 107 TYR A CA 1
ATOM 844 C C . TYR A 1 107 ? 11.242 -0.587 -5.927 1.00 93.94 107 TYR A C 1
ATOM 846 O O . TYR A 1 107 ? 12.131 -1.347 -5.539 1.00 93.94 107 TYR A O 1
ATOM 854 N N . VAL A 1 108 ? 10.035 -1.013 -6.285 1.00 95.06 108 VAL A N 1
ATOM 855 C CA . VAL A 1 108 ? 9.604 -2.410 -6.190 1.00 95.06 108 VAL A CA 1
ATOM 856 C C . VAL A 1 108 ? 9.368 -2.960 -7.586 1.00 95.06 108 VAL A C 1
ATOM 858 O O . VAL A 1 108 ? 8.591 -2.394 -8.350 1.00 95.06 108 VAL A O 1
ATOM 861 N N . THR A 1 109 ? 10.018 -4.075 -7.916 1.00 96.25 109 THR A N 1
ATOM 862 C CA . THR A 1 109 ? 9.768 -4.796 -9.169 1.00 96.25 109 THR A CA 1
ATOM 863 C C . THR A 1 109 ? 8.633 -5.789 -8.998 1.00 96.25 109 THR A C 1
ATOM 865 O O . THR A 1 109 ? 8.662 -6.633 -8.101 1.00 96.25 109 THR A O 1
ATOM 868 N N . LEU A 1 110 ? 7.663 -5.708 -9.899 1.00 96.19 110 LEU A N 1
ATOM 869 C CA . LEU A 1 110 ? 6.582 -6.663 -10.050 1.00 96.19 110 LEU A CA 1
ATOM 870 C C . LEU A 1 110 ? 6.884 -7.559 -11.251 1.00 96.19 110 LEU A C 1
ATOM 872 O O . LEU A 1 110 ? 7.222 -7.072 -12.331 1.00 96.19 110 LEU A O 1
ATOM 876 N N . TYR A 1 111 ? 6.754 -8.868 -11.057 1.00 96.25 111 TYR A N 1
ATOM 877 C CA . TYR A 1 111 ? 6.950 -9.862 -12.107 1.00 96.25 111 TYR A CA 1
ATOM 878 C C . TYR A 1 111 ? 5.587 -10.398 -12.565 1.00 96.25 111 TYR A C 1
ATOM 880 O O . TYR A 1 111 ? 4.757 -10.718 -11.709 1.00 96.25 111 TYR A O 1
ATOM 888 N N . PRO A 1 112 ? 5.330 -10.514 -13.883 1.00 94.81 112 PRO A N 1
ATOM 889 C CA . PRO A 1 112 ? 4.082 -11.080 -14.376 1.00 94.81 112 PRO A CA 1
ATOM 890 C C . PRO A 1 112 ? 3.888 -12.505 -13.859 1.00 94.81 112 PRO A C 1
ATOM 892 O O . PRO A 1 112 ? 4.820 -13.309 -13.871 1.00 94.81 112 PRO A O 1
ATOM 895 N N . GLY A 1 113 ? 2.681 -12.812 -13.386 1.00 89.88 113 GLY A N 1
ATOM 896 C CA . GLY A 1 113 ? 2.350 -14.132 -12.840 1.00 89.88 113 GLY A CA 1
ATOM 897 C C . GLY 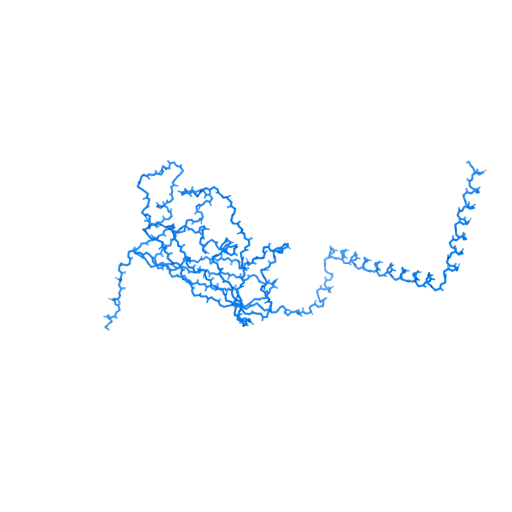A 1 113 ? 2.935 -14.444 -11.456 1.00 89.88 113 GLY A C 1
ATOM 898 O O . GLY A 1 113 ? 2.747 -15.558 -10.971 1.00 89.88 113 GLY A O 1
ATOM 899 N N . VAL A 1 114 ? 3.613 -13.495 -10.800 1.00 95.00 114 VAL A N 1
ATOM 900 C CA . VAL A 1 114 ? 4.121 -13.656 -9.429 1.00 95.00 114 VAL A CA 1
ATOM 901 C C . VAL A 1 114 ? 3.343 -12.750 -8.480 1.00 95.00 114 VAL A C 1
ATOM 903 O O . VAL A 1 114 ? 3.339 -11.531 -8.644 1.00 95.00 114 VAL A O 1
ATOM 906 N N . GLU A 1 115 ? 2.732 -13.344 -7.452 1.00 94.62 115 GLU A N 1
ATOM 907 C CA . GLU A 1 115 ? 2.072 -12.584 -6.388 1.00 94.62 115 GLU A CA 1
ATOM 908 C C . GLU A 1 115 ? 3.101 -11.775 -5.594 1.00 94.62 115 GLU A C 1
ATOM 910 O O . GLU A 1 115 ? 4.014 -12.333 -4.976 1.00 94.62 115 GLU A O 1
ATOM 915 N N . HIS A 1 116 ? 2.917 -10.459 -5.543 1.00 94.19 116 HIS A N 1
ATOM 916 C CA . HIS A 1 116 ? 3.680 -9.596 -4.650 1.00 94.19 116 HIS A CA 1
ATOM 917 C C . HIS A 1 116 ? 2.833 -9.239 -3.429 1.00 94.19 116 HIS A C 1
ATOM 919 O O . HIS A 1 116 ? 1.720 -8.741 -3.574 1.00 94.19 116 HIS A O 1
ATOM 925 N N . LYS A 1 117 ? 3.345 -9.482 -2.218 1.00 94.31 117 LYS A N 1
ATOM 926 C CA . LYS A 1 117 ? 2.614 -9.249 -0.963 1.00 94.31 117 LYS A CA 1
ATOM 927 C C . LYS A 1 117 ? 3.321 -8.210 -0.113 1.00 94.31 117 LYS A C 1
ATOM 929 O O . LYS A 1 117 ? 4.494 -8.367 0.213 1.00 94.31 117 LYS A O 1
ATOM 934 N N . VAL A 1 118 ? 2.573 -7.192 0.297 1.00 92.12 118 VAL A N 1
ATOM 935 C CA . VAL A 1 118 ? 3.005 -6.188 1.271 1.00 92.12 118 VAL A CA 1
ATOM 936 C C . VAL A 1 118 ? 2.184 -6.374 2.537 1.00 92.12 118 VAL A C 1
ATOM 938 O O . VAL A 1 118 ? 0.958 -6.443 2.476 1.00 92.12 118 VAL A O 1
ATOM 941 N N . GLN A 1 119 ? 2.854 -6.480 3.681 1.00 92.19 119 GLN A N 1
ATOM 942 C CA . GLN A 1 119 ? 2.211 -6.703 4.973 1.00 92.19 119 GLN A CA 1
ATOM 943 C C . GLN A 1 119 ? 2.618 -5.625 5.963 1.00 92.19 119 GLN A C 1
ATOM 945 O O . GLN A 1 119 ? 3.795 -5.277 6.060 1.00 92.19 119 GLN A O 1
ATOM 950 N N . CYS A 1 120 ? 1.655 -5.135 6.736 1.00 87.25 120 CYS A N 1
ATOM 951 C CA . CYS A 1 120 ? 1.930 -4.200 7.814 1.00 87.25 120 CYS A CA 1
ATOM 952 C C . CYS A 1 120 ? 0.983 -4.391 8.998 1.00 87.25 120 CYS A C 1
ATOM 954 O O . CYS A 1 120 ? -0.163 -4.816 8.827 1.00 87.25 120 CYS A O 1
ATOM 956 N N . PRO A 1 121 ? 1.410 -4.001 10.207 1.00 87.00 121 PRO A N 1
ATOM 957 C CA . PRO A 1 121 ? 0.488 -3.823 11.315 1.00 87.00 121 PRO A CA 1
ATOM 958 C C . PRO A 1 121 ? -0.559 -2.765 10.949 1.0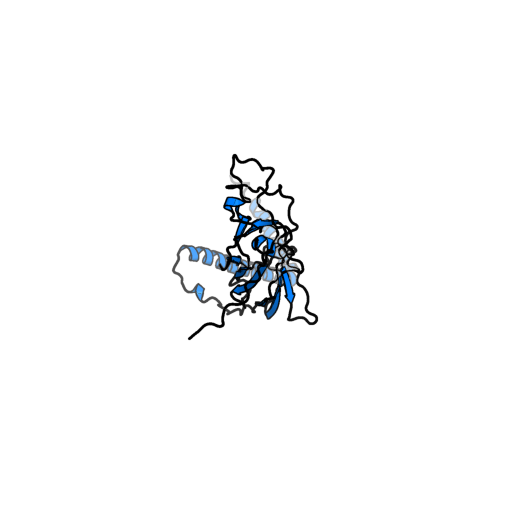0 87.00 121 PRO A C 1
ATOM 960 O O . PRO A 1 121 ? -0.221 -1.634 10.599 1.00 87.00 121 PRO A O 1
ATOM 963 N N . PHE A 1 122 ? -1.837 -3.105 11.059 1.00 84.94 122 PHE A N 1
ATOM 964 C CA . PHE A 1 122 ? -2.942 -2.179 10.856 1.00 84.94 122 PHE A CA 1
ATOM 965 C C . PHE A 1 122 ? -3.093 -1.296 12.096 1.00 84.94 122 PHE A C 1
ATOM 967 O O . PHE A 1 122 ? -3.880 -1.545 13.010 1.00 84.94 122 PHE A O 1
ATOM 974 N N . LYS A 1 123 ? -2.252 -0.263 12.136 1.00 75.44 123 LYS A N 1
ATOM 975 C CA . LYS A 1 123 ? -2.247 0.776 13.162 1.00 75.44 123 LYS A CA 1
ATOM 976 C C . LYS A 1 123 ? -2.805 2.038 12.553 1.00 75.44 123 LYS A C 1
ATOM 978 O O . LYS A 1 123 ? -2.081 2.865 12.005 1.00 75.44 123 LYS A O 1
ATOM 983 N N . VAL A 1 124 ? -4.110 2.176 12.653 1.00 65.12 124 VAL A N 1
ATOM 984 C CA . VAL A 1 124 ? -4.741 3.449 12.362 1.00 65.12 124 VAL A CA 1
ATOM 985 C C . VAL A 1 124 ? -4.433 4.356 13.560 1.00 65.12 124 VAL A C 1
ATOM 987 O O . VAL A 1 124 ? -4.502 3.892 14.688 1.00 65.12 124 VAL A O 1
ATOM 990 N N . VAL A 1 125 ? -4.015 5.604 13.379 1.00 58.19 125 VAL A N 1
ATOM 991 C CA . VAL A 1 125 ? -3.692 6.508 14.509 1.00 58.19 125 VAL A CA 1
ATOM 992 C C . VAL A 1 125 ? -4.751 7.620 14.555 1.00 58.19 125 VAL A C 1
ATOM 994 O O . VAL A 1 125 ? -5.380 7.891 13.536 1.00 58.19 125 VAL A O 1
ATOM 997 N N . ASP A 1 126 ? -4.984 8.268 15.696 1.00 53.09 126 ASP A N 1
ATOM 998 C CA . ASP A 1 126 ? -5.693 9.556 15.754 1.00 53.09 126 ASP A CA 1
ATOM 999 C C . ASP A 1 126 ? -4.687 10.704 15.920 1.00 53.09 126 ASP A C 1
ATOM 1001 O O . ASP A 1 126 ? -3.742 10.635 16.706 1.00 53.09 126 ASP A O 1
ATOM 1005 N N . ARG A 1 127 ? -4.878 11.782 15.159 1.00 48.22 127 ARG A N 1
ATOM 1006 C CA . ARG A 1 127 ? -4.032 12.980 15.187 1.00 48.22 127 ARG A CA 1
ATOM 1007 C C . ARG A 1 127 ? -4.339 13.900 16.377 1.00 48.22 127 ARG A C 1
ATOM 1009 O O . ARG A 1 127 ? -3.534 14.772 16.697 1.00 48.22 127 ARG A O 1
ATOM 1016 N N . THR A 1 128 ? -5.519 13.753 16.975 1.00 48.09 128 THR A N 1
ATOM 1017 C CA . THR A 1 128 ? -6.080 14.667 17.982 1.00 48.09 128 THR A CA 1
ATOM 1018 C C . THR A 1 128 ? -5.827 14.227 19.419 1.00 48.09 128 THR A C 1
ATOM 1020 O O . THR A 1 128 ? -5.941 15.043 20.334 1.00 48.09 128 THR A O 1
ATOM 1023 N N . LEU A 1 129 ? -5.436 12.969 19.626 1.00 51.81 129 LEU A N 1
ATOM 1024 C CA . LEU A 1 129 ? -5.203 12.407 20.947 1.00 51.81 129 LEU A CA 1
ATOM 1025 C C . LEU A 1 129 ? -3.697 12.337 21.259 1.00 51.81 129 LEU A C 1
ATOM 1027 O O . LEU A 1 129 ? -2.898 11.898 20.426 1.00 51.81 129 LEU A O 1
ATOM 1031 N N . PRO A 1 130 ? -3.267 12.778 22.454 1.00 41.81 130 PRO A N 1
ATOM 1032 C CA . PRO A 1 130 ? -1.892 12.604 22.885 1.00 41.81 130 PRO A CA 1
ATOM 1033 C C . PRO A 1 130 ? -1.665 11.118 23.188 1.00 41.81 130 PRO A C 1
ATOM 1035 O O . PRO A 1 130 ? -2.360 10.551 24.025 1.00 41.81 130 PRO A O 1
ATOM 1038 N N . VAL A 1 131 ? -0.650 10.523 22.551 1.00 42.19 131 VAL A N 1
ATOM 1039 C CA . VAL A 1 131 ? -0.290 9.086 22.580 1.00 42.19 131 VAL A CA 1
ATOM 1040 C C . VAL A 1 131 ? -1.091 8.255 21.573 1.00 42.19 131 VAL A C 1
ATOM 1042 O O . VAL A 1 131 ? -2.273 8.500 21.384 1.00 42.19 131 VAL A O 1
ATOM 1045 N N . ALA A 1 132 ? -0.400 7.299 20.928 1.00 45.69 132 ALA A N 1
ATOM 1046 C CA . ALA A 1 132 ? -0.817 6.375 19.862 1.00 45.69 132 ALA A CA 1
ATOM 1047 C C . ALA A 1 132 ? -2.118 5.601 20.148 1.00 45.69 132 ALA A C 1
ATOM 1049 O O . ALA A 1 132 ? -2.139 4.382 20.297 1.00 45.69 132 ALA A O 1
ATOM 1050 N N . THR A 1 133 ? -3.206 6.339 20.241 1.00 44.97 133 THR A N 1
ATOM 1051 C CA . THR A 1 133 ? -4.567 5.855 20.312 1.00 44.97 133 THR A CA 1
ATOM 1052 C C . THR A 1 133 ? -5.023 5.666 18.878 1.00 44.97 133 THR A C 1
ATOM 1054 O O . THR A 1 133 ? -4.720 6.473 17.992 1.00 44.97 133 THR A O 1
ATOM 1057 N N . LEU A 1 134 ? -5.667 4.526 18.638 1.00 53.03 134 LEU A N 1
ATOM 1058 C CA . LEU A 1 134 ? -6.322 4.262 17.367 1.00 53.03 134 LEU A CA 1
ATOM 1059 C C . LEU A 1 134 ? -7.316 5.413 17.094 1.00 53.03 134 LEU A C 1
ATOM 1061 O O . LEU A 1 134 ? -7.801 6.007 18.062 1.00 53.03 134 LEU A O 1
ATOM 1065 N N . PRO A 1 135 ? -7.659 5.743 15.833 1.00 58.47 135 PRO A N 1
ATOM 1066 C CA . PRO A 1 135 ? -8.860 6.531 15.566 1.00 58.47 135 PRO A CA 1
ATOM 1067 C C . PRO A 1 135 ? -10.028 5.900 16.319 1.00 58.47 135 PRO A C 1
ATOM 1069 O O . PRO A 1 135 ? -9.952 4.732 16.703 1.00 58.47 135 PRO A O 1
ATOM 1072 N N . ASN A 1 136 ? -11.100 6.664 16.506 1.00 64.06 136 ASN A N 1
ATOM 1073 C CA . ASN A 1 136 ? -12.318 6.282 17.228 1.00 64.06 136 ASN A CA 1
ATOM 1074 C C . ASN A 1 136 ? -13.084 5.066 16.631 1.00 64.06 136 ASN A C 1
ATOM 1076 O O . ASN A 1 136 ? -14.307 5.107 16.509 1.00 64.06 136 ASN A O 1
ATOM 1080 N N . LEU A 1 137 ? -12.403 3.983 16.244 1.00 77.50 137 LEU A N 1
ATOM 1081 C CA . LEU A 1 137 ? -12.969 2.662 16.053 1.00 77.50 137 LEU A CA 1
ATOM 1082 C C . LEU A 1 137 ? -13.455 2.200 17.423 1.00 77.50 137 LEU A C 1
ATOM 1084 O O . LEU A 1 137 ? -12.663 1.914 18.322 1.00 77.50 137 LEU A O 1
ATOM 1088 N N . GLN A 1 138 ? -14.767 2.206 17.586 1.00 77.38 138 GLN A N 1
ATOM 1089 C CA . GLN A 1 138 ? -15.423 1.762 18.796 1.00 77.38 138 GLN A CA 1
ATOM 1090 C C . GLN A 1 138 ? -15.513 0.243 18.780 1.00 77.38 138 GLN A C 1
ATOM 1092 O O . GLN A 1 138 ? -15.780 -0.377 17.748 1.00 77.38 138 GLN A O 1
ATOM 1097 N N . ALA A 1 139 ? -15.315 -0.349 19.948 1.00 83.00 139 ALA A N 1
ATOM 1098 C CA . ALA A 1 139 ? -15.589 -1.756 20.132 1.00 83.00 139 ALA A CA 1
ATOM 1099 C C . ALA A 1 139 ? -17.082 -2.062 19.902 1.00 83.00 139 ALA A C 1
ATOM 1101 O O . ALA A 1 139 ? -17.943 -1.207 20.108 1.00 83.00 139 ALA A O 1
ATOM 1102 N N . GLY A 1 140 ? -17.372 -3.277 19.442 1.00 83.81 140 GLY A N 1
ATOM 1103 C CA . GLY A 1 140 ? -18.713 -3.734 19.079 1.00 83.81 140 GLY A CA 1
ATOM 1104 C C . GLY A 1 140 ? -19.207 -3.248 17.711 1.00 83.81 140 GLY A C 1
ATOM 1105 O O . GLY A 1 140 ? -20.389 -3.409 17.412 1.00 83.81 140 GLY A O 1
ATOM 1106 N N . ARG A 1 141 ? -18.345 -2.647 16.877 1.00 87.69 141 ARG A N 1
ATOM 1107 C CA . ARG A 1 141 ? -18.734 -2.084 15.573 1.00 87.69 141 ARG A CA 1
ATOM 1108 C C . ARG A 1 141 ? -18.079 -2.781 14.389 1.00 87.69 141 ARG A C 1
ATOM 1110 O O . ARG A 1 141 ? -16.998 -3.368 14.492 1.00 87.69 141 ARG A O 1
ATOM 1117 N N . LYS A 1 142 ? -18.754 -2.667 13.243 1.00 91.25 142 LYS A N 1
ATOM 1118 C CA . LYS A 1 142 ? -18.296 -3.166 11.945 1.00 91.25 142 LYS A CA 1
ATOM 1119 C C . LYS A 1 142 ? -17.877 -2.017 11.047 1.00 91.25 142 LYS A C 1
ATOM 1121 O O . LYS A 1 142 ? -18.578 -1.016 10.917 1.00 91.25 142 LYS A O 1
ATOM 1126 N N . TYR A 1 143 ? -16.751 -2.209 10.384 1.00 91.31 143 TYR A N 1
ATOM 1127 C CA . TYR A 1 143 ? -16.106 -1.210 9.556 1.00 91.31 143 TYR A CA 1
ATOM 1128 C C . TYR A 1 143 ? -15.831 -1.753 8.166 1.00 91.31 143 TYR A C 1
ATOM 1130 O O . TYR A 1 143 ? -15.631 -2.952 7.985 1.00 91.31 143 TYR A O 1
ATOM 1138 N N . ARG A 1 144 ? -15.771 -0.850 7.190 1.00 92.38 144 ARG A N 1
ATOM 1139 C CA . ARG A 1 144 ? -15.329 -1.138 5.826 1.00 92.38 144 ARG A CA 1
ATOM 1140 C C . ARG A 1 144 ? -14.085 -0.321 5.511 1.00 92.38 144 ARG A C 1
ATOM 1142 O O . ARG A 1 144 ? -14.143 0.901 5.591 1.00 92.38 144 ARG A O 1
ATOM 1149 N N . LEU A 1 145 ? -12.990 -0.990 5.158 1.00 91.06 145 LEU A N 1
ATOM 1150 C CA . LEU A 1 145 ? -11.740 -0.400 4.680 1.00 91.06 145 LEU A CA 1
ATOM 1151 C C . LEU A 1 145 ? -11.691 -0.495 3.153 1.00 91.06 145 LEU A C 1
ATOM 1153 O O . LEU A 1 145 ? -11.770 -1.591 2.606 1.00 91.06 145 LEU A O 1
ATOM 1157 N N . GLY A 1 146 ? -11.520 0.633 2.472 1.00 90.75 146 GLY A N 1
ATOM 1158 C CA . GLY A 1 146 ? -11.333 0.695 1.024 1.00 90.75 146 GLY A CA 1
ATOM 1159 C C . GLY A 1 146 ? -10.111 1.523 0.641 1.00 90.75 146 GLY A C 1
ATOM 1160 O O . GLY A 1 146 ? -9.630 2.342 1.426 1.00 90.75 146 GLY A O 1
ATOM 1161 N N . VAL A 1 147 ? -9.617 1.331 -0.580 1.00 90.19 147 VAL A N 1
ATOM 1162 C CA . VAL A 1 147 ? -8.648 2.252 -1.191 1.00 90.19 147 VAL A CA 1
ATOM 1163 C C . VAL A 1 147 ? -9.382 3.533 -1.587 1.00 90.19 147 VAL A C 1
ATOM 1165 O O . VAL A 1 147 ? -10.529 3.489 -2.031 1.00 90.19 147 VAL A O 1
ATOM 1168 N N . SER A 1 148 ? -8.751 4.686 -1.385 1.00 85.94 148 SER A N 1
ATOM 1169 C CA . SER A 1 148 ? -9.321 5.967 -1.801 1.00 85.94 148 SER A CA 1
ATOM 1170 C C . SER A 1 148 ? -9.503 6.034 -3.316 1.00 85.94 148 SER A C 1
ATOM 1172 O O . SER A 1 148 ? -8.660 5.573 -4.082 1.00 85.94 148 SER A O 1
ATOM 1174 N N . GLY A 1 149 ? -10.604 6.643 -3.761 1.00 80.75 149 GLY A N 1
ATOM 1175 C CA . GLY A 1 149 ? -10.872 6.811 -5.188 1.00 80.75 149 GLY A CA 1
ATOM 1176 C C . GLY A 1 149 ? -9.776 7.619 -5.891 1.00 80.75 149 GLY A C 1
ATOM 1177 O O . GLY A 1 149 ? -9.357 8.663 -5.389 1.00 80.75 149 GLY A O 1
ATOM 1178 N N . GLY A 1 150 ? -9.342 7.144 -7.062 1.00 80.44 150 GLY A N 1
ATOM 1179 C CA . GLY A 1 150 ? -8.316 7.794 -7.886 1.00 80.44 150 GLY A CA 1
ATOM 1180 C C . GLY A 1 150 ? -6.870 7.442 -7.524 1.00 80.44 150 GLY A C 1
ATOM 1181 O O . GLY A 1 150 ? -5.954 8.078 -8.048 1.00 80.44 150 GLY A O 1
ATOM 1182 N N . GLU A 1 151 ? -6.652 6.458 -6.646 1.00 88.69 151 GLU A N 1
ATOM 1183 C CA . GLU A 1 151 ? -5.318 5.925 -6.363 1.00 88.69 151 GLU A CA 1
ATOM 1184 C C . GLU A 1 151 ? -4.690 5.356 -7.644 1.00 88.69 151 GLU A C 1
ATOM 1186 O O . GLU A 1 151 ? -5.261 4.499 -8.319 1.00 88.69 151 GLU A O 1
ATOM 1191 N N . ASN A 1 152 ? -3.495 5.835 -7.976 1.00 91.69 152 ASN A N 1
ATOM 1192 C CA . ASN A 1 152 ? -2.747 5.385 -9.140 1.00 91.69 152 ASN A CA 1
ATOM 1193 C C . ASN A 1 152 ? -1.241 5.413 -8.873 1.00 91.69 152 ASN A C 1
ATOM 1195 O O . ASN A 1 152 ? -0.752 6.091 -7.965 1.00 91.69 152 ASN A O 1
ATOM 1199 N N . ILE A 1 153 ? -0.503 4.679 -9.699 1.00 91.88 153 ILE A N 1
ATOM 1200 C CA . ILE A 1 153 ? 0.953 4.717 -9.763 1.00 91.88 153 ILE A CA 1
ATOM 1201 C C . ILE A 1 153 ? 1.349 5.546 -10.985 1.00 91.88 153 ILE A C 1
ATOM 1203 O O . ILE A 1 153 ? 1.315 5.062 -12.115 1.00 91.88 153 ILE A O 1
ATOM 1207 N N . SER A 1 154 ? 1.749 6.795 -10.762 1.00 89.81 154 SER A N 1
ATOM 1208 C CA . SER A 1 154 ? 2.222 7.708 -11.816 1.00 89.81 154 SER A CA 1
ATOM 1209 C C . SER A 1 154 ? 3.712 7.551 -12.156 1.00 89.81 154 SER A C 1
ATOM 1211 O O . SER A 1 154 ? 4.186 8.039 -13.186 1.00 89.81 154 SER A O 1
ATOM 1213 N N . GLU A 1 155 ? 4.469 6.884 -11.287 1.00 91.56 155 GLU A N 1
ATOM 1214 C CA . GLU A 1 155 ? 5.907 6.664 -11.423 1.00 91.56 155 GLU A CA 1
ATOM 1215 C C . GLU A 1 155 ? 6.202 5.167 -11.511 1.00 91.56 155 GLU A C 1
ATOM 1217 O O . GLU A 1 155 ? 6.260 4.458 -10.503 1.00 91.56 155 GLU A O 1
ATOM 1222 N N . TRP A 1 156 ? 6.363 4.689 -12.745 1.00 94.00 156 TRP A N 1
ATOM 1223 C CA . TRP A 1 156 ? 6.740 3.314 -13.047 1.00 94.00 156 TRP A CA 1
ATOM 1224 C C . TRP A 1 156 ? 7.560 3.228 -14.341 1.00 94.00 156 TRP A C 1
ATOM 1226 O O . TRP A 1 156 ? 7.514 4.129 -15.184 1.00 94.00 156 TRP A O 1
ATOM 1236 N N . TRP A 1 157 ? 8.315 2.141 -14.484 1.00 93.75 157 TRP A N 1
ATOM 1237 C CA . TRP A 1 157 ? 9.232 1.880 -15.597 1.00 93.75 157 TRP A CA 1
ATOM 1238 C C . TRP A 1 157 ? 9.159 0.415 -16.020 1.00 93.75 157 TRP A C 1
ATOM 1240 O O . TRP A 1 157 ? 8.911 -0.459 -15.186 1.00 93.75 157 TRP A O 1
ATOM 1250 N N . TRP A 1 158 ? 9.417 0.138 -17.296 1.00 92.94 158 TRP A N 1
ATOM 1251 C CA . TRP A 1 158 ? 9.660 -1.225 -17.760 1.00 92.94 158 TRP A CA 1
ATOM 1252 C C . TRP A 1 158 ? 11.004 -1.742 -17.255 1.00 92.94 158 TRP A C 1
ATOM 1254 O O . TRP A 1 158 ? 11.984 -1.001 -17.194 1.00 92.94 158 TRP A O 1
ATOM 1264 N N . GLY A 1 159 ? 11.044 -3.033 -16.936 1.00 92.44 159 GLY A N 1
ATOM 1265 C CA . GLY A 1 159 ? 12.238 -3.704 -16.446 1.00 92.44 159 GLY A CA 1
ATOM 1266 C C . GLY A 1 159 ? 12.288 -3.832 -14.928 1.00 92.44 159 GLY A C 1
ATOM 1267 O O . GLY A 1 159 ? 11.358 -3.503 -14.180 1.00 92.44 159 GLY A O 1
ATOM 1268 N N . THR A 1 160 ? 13.400 -4.385 -14.474 1.00 94.44 160 THR A N 1
ATOM 1269 C CA . THR A 1 160 ? 13.670 -4.665 -13.072 1.00 94.44 160 THR A CA 1
ATOM 1270 C C . THR A 1 160 ? 14.249 -3.449 -12.363 1.00 94.44 160 THR A C 1
ATOM 1272 O O . THR A 1 160 ? 14.692 -2.474 -12.967 1.00 94.44 160 THR A O 1
ATOM 1275 N N . ARG A 1 161 ? 14.288 -3.517 -11.034 1.00 93.25 161 ARG A N 1
ATOM 1276 C CA . ARG A 1 161 ? 14.867 -2.477 -10.188 1.00 93.25 161 ARG A CA 1
ATOM 1277 C C . ARG A 1 161 ? 16.324 -2.214 -10.558 1.00 93.25 161 ARG A C 1
ATOM 1279 O O . ARG A 1 161 ? 16.770 -1.076 -10.463 1.00 93.25 161 ARG A O 1
ATOM 1286 N N . ASP A 1 162 ? 17.050 -3.245 -10.985 1.00 90.12 162 ASP A N 1
ATOM 1287 C CA . ASP A 1 162 ? 18.442 -3.111 -11.397 1.00 90.12 162 ASP A CA 1
ATOM 1288 C C . ASP A 1 162 ? 18.620 -2.377 -12.725 1.00 90.12 162 ASP A C 1
ATOM 1290 O O . ASP A 1 162 ? 19.657 -1.736 -12.880 1.00 90.12 162 ASP A O 1
ATOM 1294 N N . ASP A 1 163 ? 17.613 -2.423 -13.604 1.00 89.06 163 ASP A N 1
ATOM 1295 C CA . ASP A 1 163 ? 17.571 -1.691 -14.878 1.00 89.06 163 ASP A CA 1
ATOM 1296 C C . ASP A 1 163 ? 17.187 -0.214 -14.674 1.00 89.06 163 ASP A C 1
ATOM 1298 O O . ASP A 1 163 ? 17.545 0.656 -15.464 1.00 89.06 163 ASP A O 1
ATOM 1302 N N . VAL A 1 164 ? 16.437 0.081 -13.606 1.00 89.38 164 VAL A N 1
ATOM 1303 C CA . VAL A 1 164 ? 15.879 1.417 -13.333 1.00 89.38 164 VAL A CA 1
ATOM 1304 C C . VAL A 1 164 ? 16.776 2.256 -12.425 1.00 89.38 164 VAL A C 1
ATOM 1306 O O . VAL A 1 164 ? 16.848 3.481 -12.574 1.00 89.38 164 VAL A O 1
ATOM 1309 N N . LEU A 1 165 ? 17.430 1.628 -11.445 1.00 90.06 165 LEU A N 1
ATOM 1310 C CA . LEU A 1 165 ? 18.278 2.323 -10.481 1.00 90.06 165 LEU A CA 1
ATOM 1311 C C . LEU A 1 165 ? 19.695 2.515 -11.006 1.00 90.06 165 LEU A C 1
ATOM 1313 O O . LEU A 1 165 ? 20.362 1.554 -11.373 1.00 90.06 165 LEU A O 1
ATOM 1317 N N . LEU A 1 166 ? 20.184 3.749 -10.904 1.00 87.62 166 LEU A N 1
ATOM 1318 C CA . LEU A 1 166 ? 21.541 4.101 -11.302 1.00 87.62 166 LEU A CA 1
ATOM 1319 C C . LEU A 1 166 ? 22.572 3.699 -10.241 1.00 87.62 166 LEU A C 1
ATOM 1321 O O . LEU A 1 166 ? 22.311 3.767 -9.033 1.00 87.62 166 LEU A O 1
ATOM 1325 N N . GLY A 1 167 ? 23.770 3.346 -10.692 1.00 86.31 167 GLY A N 1
ATOM 1326 C CA . GLY A 1 167 ? 24.960 3.226 -9.853 1.00 86.31 167 GLY A CA 1
ATOM 1327 C C . GLY A 1 167 ? 25.403 4.555 -9.220 1.00 86.31 167 GLY A C 1
ATOM 1328 O O . GLY A 1 167 ? 24.878 5.635 -9.506 1.00 86.31 167 GLY A O 1
ATOM 1329 N N . ASP A 1 168 ? 26.401 4.495 -8.334 1.00 79.56 168 ASP A N 1
ATOM 1330 C CA . ASP A 1 168 ? 26.960 5.694 -7.688 1.00 79.56 168 ASP A CA 1
ATOM 1331 C C . ASP A 1 168 ? 27.735 6.590 -8.675 1.00 79.56 168 ASP A C 1
ATOM 1333 O O . ASP A 1 168 ? 27.700 7.815 -8.545 1.00 79.56 168 ASP A O 1
ATOM 1337 N N . ASP A 1 169 ? 28.333 6.008 -9.713 1.00 80.75 169 ASP A N 1
ATOM 1338 C CA . ASP A 1 169 ? 29.145 6.734 -10.702 1.00 80.75 169 ASP A CA 1
ATOM 1339 C C . ASP A 1 169 ? 28.401 6.999 -12.023 1.00 80.75 169 ASP A C 1
ATOM 1341 O O . ASP A 1 169 ? 28.898 7.698 -12.904 1.00 80.75 169 ASP A O 1
ATOM 1345 N N . GLU A 1 170 ? 27.182 6.473 -12.159 1.00 79.44 170 GLU A N 1
ATOM 1346 C CA . GLU A 1 170 ? 26.360 6.654 -13.352 1.00 79.44 170 GLU A CA 1
ATOM 1347 C C . GLU A 1 170 ? 25.715 8.045 -13.355 1.00 79.44 170 GLU A C 1
ATOM 1349 O O . GLU A 1 170 ? 25.201 8.543 -12.343 1.00 79.44 170 GLU A O 1
ATOM 1354 N N . THR A 1 171 ? 25.759 8.701 -14.512 1.00 77.25 171 THR A N 1
ATOM 1355 C CA . THR A 1 171 ? 25.068 9.975 -14.729 1.00 77.25 171 THR A CA 1
ATOM 1356 C C . THR A 1 171 ? 23.639 9.685 -15.178 1.00 77.25 171 THR A C 1
ATOM 1358 O O . THR A 1 171 ? 23.377 8.646 -15.773 1.00 77.25 171 THR A O 1
ATOM 1361 N N . TYR A 1 172 ? 22.699 10.590 -14.896 1.00 72.44 172 TYR A N 1
ATOM 1362 C CA . TYR A 1 172 ? 21.391 10.524 -15.546 1.00 72.44 172 TYR A CA 1
ATOM 1363 C C . TYR A 1 172 ? 21.610 10.727 -17.049 1.00 72.44 172 TYR A C 1
ATOM 1365 O O . TYR A 1 172 ? 21.868 11.847 -17.493 1.00 72.44 172 TYR A O 1
ATOM 1373 N N . GLU A 1 173 ? 21.604 9.634 -17.806 1.00 67.31 173 GLU A N 1
ATOM 1374 C CA . GLU A 1 173 ? 21.696 9.686 -19.259 1.00 67.31 173 GLU A CA 1
ATOM 1375 C C . GLU A 1 173 ? 20.444 10.347 -19.845 1.00 67.31 173 GLU A C 1
ATOM 1377 O O . GLU A 1 173 ? 19.393 10.425 -19.206 1.00 67.31 173 GLU A O 1
ATOM 1382 N N . LYS A 1 174 ? 20.573 10.862 -21.072 1.00 54.88 174 LYS A N 1
ATOM 1383 C CA . LYS A 1 174 ? 19.463 11.495 -21.795 1.00 54.88 174 LYS A CA 1
ATOM 1384 C C . LYS A 1 174 ? 18.344 10.492 -22.110 1.00 54.88 174 LYS A C 1
ATOM 1386 O O . LYS A 1 174 ? 17.183 10.891 -22.180 1.00 54.88 174 LYS A O 1
ATOM 1391 N N . ASP A 1 175 ? 18.707 9.220 -22.257 1.00 59.41 175 ASP A N 1
ATOM 1392 C CA . ASP A 1 175 ? 17.795 8.107 -22.489 1.00 59.41 175 ASP A CA 1
ATOM 1393 C C . ASP A 1 175 ? 17.435 7.492 -21.129 1.00 59.41 175 ASP A C 1
ATOM 1395 O O . ASP A 1 175 ? 18.078 6.568 -20.633 1.00 59.41 175 ASP A O 1
ATOM 1399 N N . GLU A 1 176 ? 16.441 8.082 -20.460 1.00 67.06 176 GLU A N 1
ATOM 1400 C CA . GLU A 1 176 ? 15.898 7.518 -19.224 1.00 67.06 176 GLU A CA 1
ATOM 1401 C C . GLU A 1 176 ? 15.400 6.080 -19.461 1.00 67.06 176 GLU A C 1
ATOM 1403 O O . GLU A 1 176 ? 14.929 5.774 -20.562 1.00 67.06 176 GLU A O 1
ATOM 1408 N N . PRO A 1 177 ? 15.452 5.191 -18.442 1.00 68.62 177 PRO A N 1
ATOM 1409 C CA . PRO A 1 177 ? 14.834 3.877 -18.552 1.00 68.62 177 PRO A CA 1
ATOM 1410 C C . PRO A 1 177 ? 13.391 4.047 -19.037 1.00 68.62 177 PRO A C 1
ATOM 1412 O O . PRO A 1 177 ? 12.754 5.028 -18.638 1.00 68.62 177 PRO A O 1
ATOM 1415 N N . PRO A 1 178 ? 12.879 3.131 -19.878 1.00 79.31 178 PRO A N 1
ATOM 1416 C CA . PRO A 1 178 ? 11.576 3.250 -20.525 1.00 79.31 178 PRO A CA 1
ATOM 1417 C C . PRO A 1 178 ? 10.469 3.439 -19.485 1.00 79.31 178 PRO A C 1
ATOM 1419 O O . PRO A 1 178 ? 9.947 2.484 -18.903 1.00 79.31 178 PRO A O 1
ATOM 1422 N N . ARG A 1 179 ? 10.154 4.706 -19.212 1.00 86.62 179 ARG A N 1
ATOM 1423 C CA . ARG A 1 179 ? 9.135 5.117 -18.259 1.00 86.62 179 ARG A CA 1
ATOM 1424 C C . ARG A 1 179 ? 7.775 4.811 -18.863 1.00 86.62 179 ARG A C 1
ATOM 1426 O O . ARG A 1 179 ? 7.585 4.932 -20.067 1.00 86.62 179 ARG A O 1
ATOM 1433 N N . GLY A 1 180 ? 6.839 4.427 -18.011 1.00 86.25 180 GLY A N 1
ATOM 1434 C CA . GLY A 1 180 ? 5.455 4.268 -18.409 1.00 86.25 180 GLY A CA 1
ATOM 1435 C C . GLY A 1 180 ? 4.838 5.541 -18.979 1.00 86.25 180 GLY A C 1
ATOM 1436 O O . GLY A 1 180 ? 5.025 6.625 -18.422 1.00 86.25 180 GLY A O 1
ATOM 1437 N N . ASP A 1 181 ? 4.054 5.388 -20.044 1.00 86.00 181 ASP A N 1
ATOM 1438 C CA . ASP A 1 181 ? 3.416 6.506 -20.750 1.00 86.00 181 ASP A CA 1
ATOM 1439 C C . ASP A 1 181 ? 2.197 7.079 -20.005 1.00 86.00 181 ASP A C 1
ATOM 1441 O O . ASP A 1 181 ? 1.844 8.246 -20.179 1.00 86.00 181 ASP A O 1
ATOM 1445 N N . ALA A 1 182 ? 1.544 6.270 -19.165 1.00 90.19 182 ALA A N 1
ATOM 1446 C CA . ALA A 1 182 ? 0.346 6.646 -18.417 1.00 90.19 182 ALA A CA 1
ATOM 1447 C C . ALA A 1 182 ? 0.369 6.067 -16.992 1.00 90.19 182 ALA A C 1
ATOM 1449 O O . ALA A 1 182 ? 1.035 5.057 -16.761 1.00 90.19 182 ALA A O 1
ATOM 1450 N N . PRO A 1 183 ? -0.350 6.657 -16.021 1.00 91.94 183 PRO A N 1
ATOM 1451 C CA . PRO A 1 183 ? -0.493 6.068 -14.694 1.00 91.94 183 PRO A CA 1
ATOM 1452 C C . PRO A 1 183 ? -1.162 4.686 -14.727 1.00 91.94 183 PRO A C 1
ATOM 1454 O O . PRO A 1 183 ? -1.979 4.394 -15.601 1.00 91.94 183 PRO A O 1
ATOM 1457 N N . VAL A 1 184 ? -0.828 3.839 -13.754 1.00 92.06 184 VAL A N 1
ATOM 1458 C CA . VAL A 1 184 ? -1.518 2.560 -13.529 1.00 92.06 184 VAL A CA 1
ATOM 1459 C C . VAL A 1 184 ? -2.531 2.743 -12.413 1.00 92.06 184 VAL A C 1
ATOM 1461 O O . VAL A 1 184 ? -2.146 3.016 -11.275 1.00 92.06 184 VAL A O 1
ATOM 1464 N N . ASP A 1 185 ? -3.812 2.601 -12.733 1.00 91.44 185 ASP A N 1
ATOM 1465 C CA . ASP A 1 185 ? -4.881 2.718 -11.746 1.00 91.44 185 ASP A CA 1
ATOM 1466 C C . ASP A 1 185 ? -4.856 1.542 -10.771 1.00 91.44 185 ASP A C 1
ATOM 1468 O O . ASP A 1 185 ? -4.685 0.383 -11.159 1.00 91.44 185 ASP A O 1
ATOM 1472 N N . ILE A 1 186 ? -5.047 1.847 -9.490 1.00 90.31 186 ILE A N 1
ATOM 1473 C CA . ILE A 1 186 ? -5.109 0.856 -8.424 1.00 90.31 186 ILE A CA 1
ATOM 1474 C C . ILE A 1 186 ? -6.542 0.765 -7.932 1.00 90.31 186 ILE A C 1
ATOM 1476 O O . ILE A 1 186 ? -7.095 1.699 -7.356 1.00 90.31 186 ILE A O 1
ATOM 1480 N N . CYS A 1 187 ? -7.137 -0.401 -8.149 1.00 85.38 187 CYS A N 1
ATOM 1481 C CA . CYS A 1 187 ? -8.465 -0.738 -7.667 1.00 85.38 187 CYS A CA 1
ATOM 1482 C C . CYS A 1 187 ? -8.364 -1.992 -6.803 1.00 85.38 187 CYS A C 1
ATOM 1484 O O . CYS A 1 187 ? -7.732 -2.975 -7.194 1.00 85.38 187 CYS A O 1
ATOM 1486 N N . ALA A 1 188 ? -8.977 -1.941 -5.625 1.00 90.44 188 ALA A N 1
ATOM 1487 C CA . ALA A 1 188 ? -9.136 -3.090 -4.753 1.00 90.44 188 ALA A CA 1
ATOM 1488 C C . ALA A 1 188 ? -10.528 -3.054 -4.133 1.00 90.44 188 ALA A C 1
ATOM 1490 O O . ALA A 1 188 ? -10.995 -1.989 -3.714 1.00 90.44 188 ALA A O 1
ATOM 1491 N N . ASP A 1 189 ? -11.162 -4.220 -4.055 1.00 92.19 189 ASP A N 1
ATOM 1492 C CA . ASP A 1 189 ? -12.458 -4.339 -3.405 1.00 92.19 189 ASP A CA 1
ATOM 1493 C C . ASP A 1 189 ? -12.334 -4.001 -1.909 1.00 92.19 189 ASP A C 1
ATOM 1495 O O . ASP A 1 189 ? -11.383 -4.445 -1.249 1.00 92.19 189 ASP A O 1
ATOM 1499 N N . PRO A 1 190 ? -13.266 -3.206 -1.350 1.00 92.69 190 PRO A N 1
ATOM 1500 C CA . PRO A 1 190 ? -13.258 -2.900 0.070 1.00 92.69 190 PRO A CA 1
ATOM 1501 C C . PRO A 1 190 ? -13.425 -4.160 0.918 1.00 92.69 190 PRO A C 1
ATOM 1503 O O . PRO A 1 190 ? -14.235 -5.032 0.604 1.00 92.69 190 PRO A O 1
ATOM 1506 N N . ILE A 1 191 ? -12.722 -4.213 2.044 1.00 94.38 191 ILE A N 1
ATOM 1507 C CA . ILE A 1 191 ? -12.843 -5.298 3.018 1.00 94.38 191 ILE A CA 1
ATOM 1508 C C . ILE A 1 191 ? -13.607 -4.841 4.250 1.00 94.38 191 ILE A C 1
ATOM 1510 O O . ILE A 1 191 ? -13.493 -3.697 4.687 1.00 94.38 191 ILE A O 1
ATOM 1514 N N . GLU A 1 192 ? -14.365 -5.755 4.839 1.00 94.56 192 GLU A N 1
ATOM 1515 C CA . GLU A 1 192 ? -15.085 -5.512 6.085 1.00 94.56 192 GLU A CA 1
ATOM 1516 C C . GLU A 1 192 ? -14.345 -6.144 7.261 1.00 94.56 192 GLU A C 1
ATOM 1518 O O . GLU A 1 192 ? -13.769 -7.224 7.129 1.00 94.56 192 GLU A O 1
ATOM 1523 N N . PHE A 1 193 ? -14.353 -5.479 8.411 1.00 92.06 193 PHE A N 1
ATOM 1524 C CA . PHE A 1 193 ? -13.733 -5.975 9.635 1.00 92.06 193 PHE A CA 1
ATOM 1525 C C . PHE A 1 193 ? -14.523 -5.552 10.874 1.00 92.06 193 PHE A C 1
ATOM 1527 O O . PHE A 1 193 ? -15.294 -4.592 10.844 1.00 92.06 193 PHE A O 1
ATOM 1534 N N . GLU A 1 194 ? -14.334 -6.275 11.975 1.00 91.06 194 GLU A N 1
ATOM 1535 C CA . GLU A 1 194 ? -15.052 -6.044 13.231 1.00 91.06 194 GLU A CA 1
ATOM 1536 C C . GLU A 1 194 ? -14.081 -5.773 14.380 1.00 91.06 194 GLU A C 1
ATOM 1538 O O . GLU A 1 194 ? -13.124 -6.522 14.596 1.00 91.06 194 GLU A O 1
ATOM 1543 N N . VAL A 1 195 ? -14.353 -4.720 15.150 1.00 88.38 195 VAL A N 1
ATOM 1544 C CA . VAL A 1 195 ? -13.645 -4.465 16.408 1.00 88.38 195 VAL A CA 1
ATOM 1545 C C . VAL A 1 195 ? -14.494 -5.034 17.532 1.00 88.38 195 VAL A C 1
ATOM 1547 O O . VAL A 1 195 ? -15.561 -4.509 17.831 1.00 88.38 195 VAL A O 1
ATOM 1550 N N . LYS A 1 196 ? -14.042 -6.124 18.147 1.00 85.88 196 LYS A N 1
ATOM 1551 C CA . LYS A 1 196 ? -14.766 -6.805 19.224 1.00 85.88 196 LYS A CA 1
ATOM 1552 C C . LYS A 1 196 ? -14.656 -6.042 20.534 1.00 85.88 196 LYS A C 1
ATOM 1554 O O . LYS A 1 196 ? -13.646 -5.395 20.821 1.00 85.88 196 LYS A O 1
ATOM 1559 N N . GLU A 1 197 ? -15.693 -6.174 21.355 1.00 79.94 197 GLU A N 1
ATOM 1560 C CA . GLU A 1 197 ? -15.610 -5.798 22.760 1.00 79.94 197 GLU A CA 1
ATOM 1561 C C . GLU A 1 197 ? -14.543 -6.631 23.459 1.00 79.94 197 GLU A C 1
ATOM 1563 O O . GLU A 1 197 ? -14.495 -7.859 23.341 1.00 79.94 197 GLU A O 1
ATOM 1568 N N . ALA A 1 198 ? -13.679 -5.945 24.206 1.00 68.44 198 ALA A N 1
ATOM 1569 C CA . ALA A 1 198 ? -12.850 -6.617 25.179 1.00 68.44 198 ALA A CA 1
ATOM 1570 C C . ALA A 1 198 ? -13.790 -7.160 26.252 1.00 68.44 198 ALA A C 1
ATOM 1572 O O . ALA A 1 198 ? -14.222 -6.427 27.143 1.00 68.44 198 ALA A O 1
ATOM 1573 N N . TYR A 1 199 ? -14.113 -8.450 26.175 1.00 59.97 199 TYR A N 1
ATOM 1574 C CA . TYR A 1 199 ? -14.637 -9.137 27.338 1.00 59.97 199 TYR A CA 1
ATOM 1575 C C . TYR A 1 199 ? -13.548 -9.023 28.393 1.00 59.97 199 TYR A C 1
ATOM 1577 O O . TYR A 1 199 ? -12.510 -9.680 28.309 1.00 59.97 199 TYR A O 1
ATOM 1585 N N . LEU A 1 200 ? -13.768 -8.152 29.377 1.00 52.25 200 LEU A N 1
ATOM 1586 C CA . LEU A 1 200 ? -13.077 -8.222 30.648 1.00 52.25 200 LEU A CA 1
ATOM 1587 C C . LEU A 1 200 ? -13.430 -9.593 31.220 1.00 52.25 200 LEU A C 1
ATOM 1589 O O . LEU A 1 200 ? -14.339 -9.732 32.037 1.00 52.25 200 LEU A O 1
ATOM 1593 N N . THR A 1 201 ? -12.708 -10.636 30.807 1.00 48.06 201 THR A N 1
ATOM 1594 C CA . THR A 1 201 ? -12.493 -11.767 31.685 1.00 48.06 201 THR A CA 1
ATOM 1595 C C . THR A 1 201 ? -11.820 -11.138 32.878 1.00 48.06 201 THR A C 1
ATOM 1597 O O . THR A 1 201 ? -10.637 -10.795 32.837 1.00 48.06 201 THR A O 1
ATOM 1600 N N . CYS A 1 202 ? -12.645 -10.879 33.886 1.00 44.44 202 CYS A N 1
ATOM 1601 C CA . CYS A 1 202 ? -12.276 -10.537 35.231 1.00 44.44 202 CYS A CA 1
ATOM 1602 C C . CYS A 1 202 ? -11.334 -11.641 35.711 1.00 44.44 202 CYS A C 1
ATOM 1604 O O . CYS A 1 202 ? -11.703 -12.555 36.437 1.00 44.44 202 CYS A O 1
ATOM 1606 N N . THR A 1 203 ? -10.081 -11.577 35.282 1.00 43.69 203 THR A N 1
ATOM 1607 C CA . THR A 1 203 ? -8.969 -12.206 35.962 1.00 43.69 203 THR A CA 1
ATOM 1608 C C . THR A 1 203 ? -8.671 -11.295 37.136 1.00 43.69 203 THR A C 1
ATOM 1610 O O . THR A 1 203 ? -7.631 -10.653 37.244 1.00 43.69 203 THR A O 1
ATOM 1613 N N . TYR A 1 204 ? -9.653 -11.226 38.035 1.00 40.25 204 TYR A N 1
ATOM 1614 C CA . TYR A 1 204 ? -9.4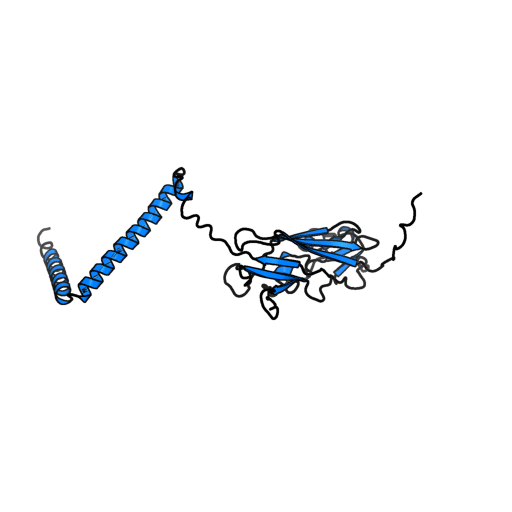40 -10.831 39.403 1.00 40.25 204 TYR A CA 1
ATOM 1615 C C . TYR A 1 204 ? -8.351 -11.757 39.952 1.00 40.25 204 TYR A C 1
ATOM 1617 O O . TYR A 1 204 ? -8.578 -12.931 40.225 1.00 40.25 204 TYR A O 1
ATOM 1625 N N . GLY A 1 205 ? -7.122 -11.253 39.999 1.00 44.00 205 GLY A N 1
ATOM 1626 C CA . GLY A 1 205 ? -6.109 -11.647 40.972 1.00 44.00 205 GLY A CA 1
ATOM 1627 C C . GLY A 1 205 ? -5.584 -13.087 40.991 1.00 44.00 205 GLY A C 1
ATOM 1628 O O . GLY A 1 205 ? -4.784 -13.376 41.873 1.00 44.00 205 GLY A O 1
ATOM 1629 N N . HIS A 1 206 ? -5.916 -13.999 40.072 1.00 44.16 206 HIS A N 1
ATOM 1630 C CA . HIS A 1 206 ? -5.407 -15.381 40.189 1.00 44.16 206 HIS A CA 1
ATOM 1631 C C . HIS A 1 206 ? -3.905 -15.550 39.881 1.00 44.16 206 HIS A C 1
ATOM 1633 O O . HIS A 1 206 ? -3.309 -16.562 40.251 1.00 44.16 206 HIS A O 1
ATOM 1639 N N . SER A 1 207 ? -3.248 -14.547 39.286 1.00 46.47 207 SER A N 1
ATOM 1640 C CA . SER A 1 207 ? -1.785 -14.523 39.129 1.00 46.47 207 SER A CA 1
ATOM 1641 C C . SER A 1 207 ? -1.037 -14.039 40.383 1.00 46.47 207 SER A C 1
ATOM 1643 O O . SER A 1 207 ? 0.188 -14.163 40.441 1.00 46.47 207 SER A O 1
ATOM 1645 N N . GLN A 1 208 ? -1.741 -13.545 41.413 1.00 45.22 208 GLN A N 1
ATOM 1646 C CA . GLN A 1 208 ? -1.121 -13.074 42.660 1.00 45.22 208 GLN A CA 1
ATOM 16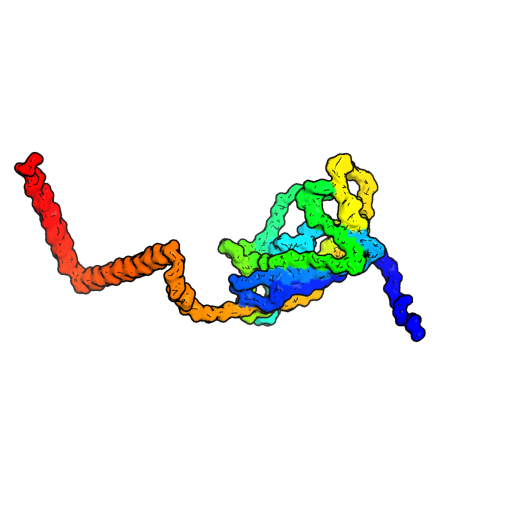47 C C . GLN A 1 208 ? -0.726 -14.203 43.630 1.00 45.22 208 GLN A C 1
ATOM 1649 O O . GLN A 1 208 ? -0.034 -13.942 44.609 1.00 45.22 208 GLN A O 1
ATOM 1654 N N . LEU A 1 209 ? -1.081 -15.462 43.347 1.00 46.00 209 LEU A N 1
ATOM 1655 C CA . LEU A 1 209 ? -0.803 -16.606 44.232 1.00 46.00 209 LEU A CA 1
ATOM 1656 C C . LEU A 1 209 ? 0.480 -17.395 43.906 1.00 46.00 209 LEU A C 1
ATOM 1658 O O . LEU A 1 209 ? 0.728 -18.431 44.514 1.00 46.00 209 LEU A O 1
ATOM 1662 N N . LYS A 1 210 ? 1.340 -16.925 42.990 1.00 44.91 210 LYS A N 1
ATOM 1663 C CA . LYS A 1 210 ? 2.658 -17.551 42.748 1.00 44.91 210 LYS A CA 1
ATOM 1664 C C . LYS A 1 210 ? 3.794 -16.692 43.310 1.00 44.91 210 LYS A C 1
ATOM 1666 O O . LYS A 1 210 ? 4.496 -15.986 42.587 1.00 44.91 210 LYS A O 1
ATOM 1671 N N . THR A 1 211 ? 3.997 -16.783 44.623 1.00 46.56 211 THR A N 1
ATOM 1672 C CA . THR A 1 211 ? 5.114 -16.193 45.384 1.00 46.56 211 THR A CA 1
ATOM 1673 C C . THR A 1 211 ? 6.439 -16.930 45.135 1.00 46.56 211 THR A C 1
ATOM 1675 O O . THR A 1 211 ? 7.023 -17.497 46.051 1.00 46.56 211 THR A O 1
ATOM 1678 N N . GLY A 1 212 ? 6.910 -16.956 43.885 1.00 49.56 212 GLY A N 1
ATOM 1679 C CA . GLY A 1 212 ? 8.159 -17.638 43.510 1.00 49.56 212 GLY A CA 1
ATOM 1680 C C . GLY A 1 212 ? 9.354 -16.723 43.225 1.00 49.56 212 GLY A C 1
ATOM 1681 O O . GLY A 1 212 ? 10.475 -17.211 43.159 1.00 49.56 212 GLY A O 1
ATOM 1682 N N . HIS A 1 213 ? 9.154 -15.408 43.046 1.00 52.34 213 HIS A N 1
ATOM 1683 C CA . HIS A 1 213 ? 10.229 -14.505 42.609 1.00 52.34 213 HIS A CA 1
ATOM 1684 C C . HIS A 1 213 ? 10.575 -13.457 43.685 1.00 52.34 213 HIS A C 1
ATOM 1686 O O . HIS A 1 213 ? 9.740 -12.591 43.975 1.00 52.34 213 HIS A O 1
ATOM 1692 N N . PRO A 1 214 ? 11.802 -13.465 44.249 1.00 50.47 214 PRO A N 1
ATOM 1693 C CA . PRO A 1 214 ? 12.167 -12.624 45.396 1.00 50.47 214 PRO A CA 1
ATOM 1694 C C . PRO A 1 214 ? 12.020 -11.122 45.106 1.00 50.47 214 PRO A C 1
ATOM 1696 O O . PRO A 1 214 ? 11.565 -10.366 45.964 1.00 50.47 214 PRO A O 1
ATOM 1699 N N . VAL A 1 215 ? 12.272 -10.705 43.861 1.00 52.75 215 VAL A N 1
ATOM 1700 C CA . VAL A 1 215 ? 12.190 -9.303 43.410 1.00 52.75 215 VAL A CA 1
ATOM 1701 C C . VAL A 1 215 ? 10.749 -8.763 43.381 1.00 52.75 215 VAL A C 1
ATOM 1703 O O . VAL A 1 215 ? 10.521 -7.595 43.691 1.00 52.75 215 VAL A O 1
ATOM 1706 N N . ARG A 1 216 ? 9.741 -9.601 43.086 1.00 52.19 216 ARG A N 1
ATOM 1707 C CA . ARG A 1 216 ? 8.329 -9.163 43.037 1.00 52.19 216 ARG A CA 1
ATOM 1708 C C . ARG A 1 216 ? 7.684 -9.052 44.423 1.00 52.19 216 ARG A C 1
ATOM 1710 O O . ARG A 1 216 ? 6.715 -8.314 44.579 1.00 52.19 216 ARG A O 1
ATOM 1717 N N . SER A 1 217 ? 8.252 -9.707 45.440 1.00 58.56 217 SER A N 1
ATOM 1718 C CA . SER A 1 217 ? 7.770 -9.609 46.827 1.00 58.56 217 SER A CA 1
ATOM 1719 C C . SER A 1 217 ? 8.004 -8.222 47.443 1.00 58.56 217 SER A C 1
ATOM 1721 O O . SER A 1 217 ? 7.161 -7.730 48.190 1.00 58.56 217 SER A O 1
ATOM 1723 N N . ALA A 1 218 ? 9.110 -7.556 47.093 1.00 57.25 218 ALA A N 1
ATOM 1724 C CA . ALA A 1 218 ? 9.460 -6.239 47.623 1.00 57.25 218 ALA A CA 1
ATOM 1725 C C . ALA A 1 218 ? 8.537 -5.136 47.079 1.00 57.25 218 ALA A C 1
ATOM 1727 O O . ALA A 1 218 ? 8.027 -4.322 47.848 1.00 57.25 218 ALA A O 1
ATOM 1728 N N . ILE A 1 219 ? 8.250 -5.163 45.773 1.00 59.34 219 ILE A N 1
ATOM 1729 C CA . ILE A 1 219 ? 7.333 -4.213 45.123 1.00 59.34 219 ILE A CA 1
ATOM 1730 C C . ILE A 1 219 ? 5.908 -4.393 45.664 1.00 59.34 219 ILE A C 1
ATOM 1732 O O . ILE A 1 219 ? 5.230 -3.414 45.969 1.00 59.34 219 ILE A O 1
ATOM 1736 N N . HIS A 1 220 ? 5.467 -5.639 45.860 1.00 57.22 220 HIS A N 1
ATOM 1737 C CA . HIS A 1 220 ? 4.143 -5.927 46.410 1.00 57.22 220 HIS A CA 1
ATOM 1738 C C . HIS A 1 220 ? 4.007 -5.479 47.878 1.00 57.22 220 HIS A C 1
ATOM 1740 O O . HIS A 1 220 ? 2.995 -4.893 48.255 1.00 57.22 220 HIS A O 1
ATOM 1746 N N . LYS A 1 221 ? 5.057 -5.654 48.695 1.00 59.47 221 LYS A N 1
ATOM 1747 C CA . LYS A 1 221 ? 5.112 -5.116 50.066 1.00 59.47 221 LYS A CA 1
ATOM 1748 C C . LYS A 1 221 ? 5.062 -3.587 50.090 1.00 59.47 221 LYS A C 1
ATOM 1750 O O . LYS A 1 221 ? 4.374 -3.025 50.936 1.00 59.47 221 LYS A O 1
ATOM 1755 N N . GLN A 1 222 ? 5.735 -2.910 49.156 1.00 59.25 222 GLN A N 1
ATOM 1756 C CA . GLN A 1 222 ? 5.693 -1.447 49.069 1.00 59.25 222 GLN A CA 1
ATOM 1757 C C . GLN A 1 222 ? 4.341 -0.910 48.592 1.00 59.25 222 GLN A C 1
ATOM 1759 O O . GLN A 1 222 ? 3.875 0.097 49.123 1.00 59.25 222 GLN A O 1
ATOM 1764 N N . LEU A 1 223 ? 3.693 -1.568 47.627 1.00 60.38 223 LEU A N 1
ATOM 1765 C CA . LEU A 1 223 ? 2.373 -1.158 47.140 1.00 60.38 223 LEU A CA 1
ATOM 1766 C C . LEU A 1 223 ? 1.290 -1.386 48.198 1.00 60.38 223 LEU A C 1
ATOM 1768 O O . LEU A 1 223 ? 0.541 -0.454 48.482 1.00 60.38 223 LEU A O 1
ATOM 1772 N N . ASN A 1 224 ? 1.270 -2.553 48.852 1.00 66.06 224 ASN A N 1
ATOM 1773 C CA . ASN A 1 224 ? 0.342 -2.820 49.957 1.00 66.06 224 ASN A CA 1
ATOM 1774 C C . ASN A 1 224 ? 0.618 -1.893 51.149 1.00 66.06 224 ASN A C 1
ATOM 1776 O O . ASN A 1 224 ? -0.318 -1.349 51.726 1.00 66.06 224 ASN A O 1
ATOM 1780 N N . GLY A 1 225 ? 1.890 -1.630 51.467 1.00 63.00 225 GLY A N 1
ATOM 1781 C CA . GLY A 1 225 ? 2.274 -0.669 52.500 1.00 63.00 225 GLY A CA 1
ATOM 1782 C C . GLY A 1 225 ? 1.797 0.751 52.192 1.00 63.00 225 GLY A C 1
ATOM 1783 O O . GLY A 1 225 ? 1.213 1.394 53.057 1.00 63.00 225 GLY A O 1
ATOM 1784 N N . ARG A 1 226 ? 1.963 1.232 50.951 1.00 69.31 226 ARG A N 1
ATOM 1785 C CA . ARG A 1 226 ? 1.449 2.545 50.519 1.00 69.31 226 ARG A CA 1
ATOM 1786 C C . ARG A 1 226 ? -0.074 2.626 50.575 1.00 69.31 226 ARG A C 1
ATOM 1788 O O . ARG A 1 226 ? -0.599 3.677 50.925 1.00 69.31 226 ARG A O 1
ATOM 1795 N N . LEU A 1 227 ? -0.773 1.547 50.233 1.00 66.75 227 LEU A N 1
ATOM 1796 C CA . LEU A 1 227 ? -2.235 1.495 50.248 1.00 66.75 227 LEU A CA 1
ATOM 1797 C C . LEU A 1 227 ? -2.776 1.509 51.683 1.00 66.75 227 LEU A C 1
ATOM 1799 O O . LEU A 1 227 ? -3.679 2.286 51.979 1.00 66.75 227 LEU A O 1
ATOM 1803 N N . VAL A 1 228 ? -2.158 0.741 52.586 1.00 68.62 228 VAL A N 1
ATOM 1804 C CA . VAL A 1 228 ? -2.473 0.751 54.023 1.00 68.62 228 VAL A CA 1
ATOM 1805 C C . VAL A 1 228 ? -2.138 2.106 54.647 1.00 68.62 228 VAL A C 1
ATOM 1807 O O . VAL A 1 228 ? -2.973 2.668 55.342 1.00 68.62 228 VAL A O 1
ATOM 1810 N N . LEU A 1 229 ? -0.971 2.687 54.351 1.00 62.34 229 LEU A N 1
ATOM 1811 C CA . LEU A 1 229 ? -0.597 4.022 54.834 1.00 62.34 229 LEU A CA 1
ATOM 1812 C C . LEU A 1 229 ? -1.571 5.097 54.355 1.00 62.34 229 LEU A C 1
ATOM 1814 O O . LEU A 1 229 ? -1.990 5.938 55.146 1.00 62.34 229 LEU A O 1
ATOM 1818 N N . ARG A 1 230 ? -1.964 5.062 53.077 1.00 68.38 230 ARG A N 1
ATOM 1819 C CA . ARG A 1 230 ? -2.953 5.994 52.527 1.00 68.38 230 ARG A CA 1
ATOM 1820 C C . ARG A 1 230 ? -4.321 5.795 53.177 1.00 68.38 230 ARG A C 1
ATOM 1822 O O . ARG A 1 230 ? -4.986 6.779 53.466 1.00 68.38 230 ARG A O 1
ATOM 1829 N N . TRP A 1 231 ? -4.724 4.559 53.461 1.00 69.44 231 TRP A N 1
ATOM 1830 C CA . TRP A 1 231 ? -5.965 4.270 54.182 1.00 69.44 231 TRP A CA 1
ATOM 1831 C C . TRP A 1 231 ? -5.942 4.806 55.620 1.00 69.44 231 TRP A C 1
ATOM 1833 O O . TRP A 1 231 ? -6.841 5.550 56.000 1.00 69.44 231 TRP A O 1
ATOM 1843 N N . VAL A 1 232 ? -4.891 4.499 56.390 1.00 66.94 232 VAL A N 1
ATOM 1844 C CA . VAL A 1 232 ? -4.734 4.940 57.789 1.00 66.94 232 VAL A CA 1
ATOM 1845 C C . VAL A 1 232 ? -4.705 6.465 57.878 1.00 66.94 232 VAL A C 1
ATOM 1847 O O . VAL A 1 232 ? -5.477 7.047 58.630 1.00 66.94 232 VAL A O 1
ATOM 1850 N N . THR A 1 233 ? -3.919 7.127 57.026 1.00 64.75 233 THR A N 1
ATOM 1851 C CA . THR A 1 233 ? -3.853 8.601 57.003 1.00 64.75 233 THR A CA 1
ATOM 1852 C C . THR A 1 233 ? -5.159 9.259 56.546 1.00 64.75 233 THR A C 1
ATOM 1854 O O . THR A 1 233 ? -5.524 10.321 57.053 1.00 64.75 233 THR A O 1
ATOM 1857 N N . THR A 1 234 ? -5.910 8.640 55.629 1.00 67.50 234 THR A N 1
ATOM 1858 C CA . THR A 1 234 ? -7.222 9.166 55.204 1.00 67.50 234 THR A CA 1
ATOM 1859 C C . THR A 1 234 ? -8.282 8.974 56.294 1.00 67.50 234 THR A C 1
ATOM 1861 O O . THR A 1 234 ? -9.126 9.841 56.491 1.00 67.50 234 THR A O 1
ATOM 1864 N N . TRP A 1 235 ? -8.228 7.874 57.049 1.00 68.44 235 TRP A N 1
ATOM 1865 C CA . TRP A 1 235 ? -9.155 7.627 58.153 1.00 68.44 235 TRP A CA 1
ATOM 1866 C C . TRP A 1 235 ? -8.884 8.522 59.371 1.00 68.44 235 TRP A C 1
ATOM 1868 O O . TRP A 1 235 ? -9.816 9.104 59.928 1.00 68.44 235 TRP A O 1
ATOM 1878 N N . GLU A 1 236 ? -7.617 8.700 59.747 1.00 68.56 236 GLU A N 1
ATOM 1879 C CA . GLU A 1 236 ? -7.223 9.586 60.852 1.00 68.56 236 GLU A CA 1
ATOM 1880 C C . GLU A 1 236 ? -7.553 11.054 60.547 1.00 68.56 236 GLU A C 1
ATOM 1882 O O . GLU A 1 236 ? -8.063 11.772 61.409 1.00 68.56 236 GLU A O 1
ATOM 1887 N N . SER A 1 237 ? -7.355 11.499 59.300 1.00 64.50 237 SER A N 1
ATOM 1888 C CA . SER A 1 237 ? -7.746 12.853 58.882 1.00 64.50 237 SER A CA 1
ATOM 1889 C C . SER A 1 237 ? -9.264 13.053 58.868 1.00 64.50 237 SER A C 1
ATOM 1891 O O . SER A 1 237 ? -9.734 14.122 59.261 1.00 64.50 237 SER A O 1
ATOM 1893 N N . LEU A 1 238 ? -10.048 12.029 58.512 1.00 67.50 238 LEU A N 1
ATOM 1894 C CA . LEU A 1 238 ? -11.509 12.084 58.593 1.00 67.50 238 LEU A CA 1
ATOM 1895 C C . LEU A 1 238 ? -11.994 12.180 60.050 1.00 67.50 238 LEU A C 1
ATOM 1897 O O . LEU A 1 238 ? -12.891 12.967 60.350 1.00 67.50 238 LEU A O 1
ATOM 1901 N N . GLN A 1 239 ? -11.382 11.426 60.970 1.00 63.53 239 GLN A N 1
ATOM 1902 C CA . GLN A 1 239 ? -11.713 11.500 62.398 1.00 63.53 239 GLN A CA 1
ATOM 1903 C C . GLN A 1 239 ? -11.395 12.873 62.998 1.00 63.53 239 GLN A C 1
ATOM 1905 O O . GLN A 1 239 ? -12.223 13.417 63.731 1.00 63.53 239 GLN A O 1
ATOM 1910 N N . LEU A 1 240 ? -10.246 13.467 62.657 1.00 64.94 240 LEU A N 1
ATOM 1911 C CA . LEU A 1 240 ? -9.909 14.829 63.084 1.00 64.94 240 LEU A CA 1
ATOM 1912 C C . LEU A 1 240 ? -10.898 15.859 62.529 1.00 64.94 240 LEU A C 1
ATOM 1914 O O . LEU A 1 240 ? -11.292 16.778 63.245 1.00 64.94 240 LEU A O 1
ATOM 1918 N N . TYR A 1 241 ? -11.349 15.679 61.287 1.00 67.31 241 TYR A N 1
ATOM 1919 C CA . TYR A 1 241 ? -12.334 16.561 60.668 1.00 67.31 241 TYR A CA 1
ATOM 1920 C C . TYR A 1 241 ? -13.698 16.501 61.378 1.00 67.31 241 TYR A C 1
ATOM 1922 O O . TYR A 1 241 ? -14.300 17.537 61.658 1.00 67.31 241 TYR A O 1
ATOM 1930 N N . VAL A 1 242 ? -14.161 15.300 61.741 1.00 72.44 242 VAL A N 1
ATOM 1931 C CA . VAL A 1 242 ? -15.416 15.101 62.490 1.00 72.44 242 VAL A CA 1
ATOM 1932 C C . VAL A 1 242 ? -15.320 15.664 63.914 1.00 72.44 242 VAL A C 1
ATOM 1934 O O . VAL A 1 242 ? -16.250 16.327 64.371 1.00 72.44 242 VAL A O 1
ATOM 1937 N N . LEU A 1 243 ? -14.192 15.464 64.604 1.00 65.31 243 LEU A N 1
ATOM 1938 C CA . LEU A 1 243 ? -13.951 16.038 65.934 1.00 65.31 243 LEU A CA 1
ATOM 1939 C C . LEU A 1 243 ? -13.918 17.573 65.909 1.00 65.31 243 LEU A C 1
ATOM 1941 O O . LEU A 1 243 ? -14.521 18.209 66.774 1.00 65.31 243 LEU A O 1
ATOM 1945 N N . PHE A 1 244 ? -13.272 18.167 64.902 1.00 66.62 244 PHE A N 1
ATOM 1946 C CA . PHE A 1 244 ? -13.216 19.619 64.723 1.00 66.62 244 PHE A CA 1
ATOM 1947 C C . PHE A 1 244 ? -14.599 20.228 64.449 1.00 66.62 244 PHE A C 1
ATOM 1949 O O . PHE A 1 244 ? -14.932 21.275 65.001 1.00 66.62 244 PHE A O 1
ATOM 1956 N N . LEU A 1 245 ? -15.425 19.557 63.638 1.00 70.31 245 LEU A N 1
ATOM 1957 C CA . LEU A 1 245 ? -16.783 20.007 63.322 1.00 70.31 245 LEU A CA 1
ATOM 1958 C C . LEU A 1 245 ? -17.744 19.911 64.509 1.00 70.31 245 LEU A C 1
ATOM 1960 O O . LEU A 1 245 ? -18.591 20.786 64.675 1.00 70.31 245 LEU A O 1
ATOM 1964 N N . LEU A 1 246 ? -17.640 18.858 65.323 1.00 73.19 246 LEU A N 1
ATOM 1965 C CA . LEU A 1 246 ? -18.594 18.627 66.407 1.00 73.19 246 LEU A CA 1
ATOM 1966 C C . LEU A 1 246 ? -18.227 19.377 67.690 1.00 73.19 246 LEU A C 1
ATOM 1968 O O . LEU A 1 246 ? -19.139 19.811 68.390 1.00 73.19 246 LEU A O 1
ATOM 1972 N N . HIS A 1 247 ? -16.940 19.546 68.020 1.00 67.00 247 HIS A N 1
ATOM 1973 C CA . HIS A 1 247 ? -16.484 20.150 69.285 1.00 67.00 247 HIS A CA 1
ATOM 1974 C C . HIS A 1 247 ? -15.326 21.159 69.084 1.00 67.00 247 HIS A C 1
ATOM 1976 O O . HIS A 1 247 ? -14.213 20.955 69.583 1.00 67.00 247 HIS A O 1
ATOM 1982 N N . PRO A 1 248 ? -15.569 22.302 68.413 1.00 64.25 248 PRO A N 1
ATOM 1983 C CA . PRO A 1 248 ? -14.520 23.275 68.093 1.00 64.25 248 PRO A CA 1
ATOM 1984 C C . PRO A 1 248 ? -13.885 23.925 69.337 1.00 64.25 248 PRO A C 1
ATOM 1986 O O . PRO A 1 248 ? -12.688 24.217 69.343 1.00 64.25 248 PRO A O 1
ATOM 1989 N N . HIS A 1 249 ? -14.649 24.114 70.422 1.00 66.56 249 HIS A N 1
ATOM 1990 C CA . HIS A 1 249 ? -14.137 24.740 71.648 1.00 66.56 249 HIS A CA 1
ATOM 1991 C C . HIS A 1 249 ? -13.157 23.850 72.426 1.00 66.56 249 HIS A C 1
ATOM 1993 O O . HIS A 1 249 ? -12.154 24.352 72.931 1.00 66.56 249 HIS A O 1
ATOM 1999 N N . SER A 1 250 ? -13.400 22.538 72.486 1.00 66.88 250 SER A N 1
ATOM 2000 C CA . SER A 1 250 ? -12.513 21.591 73.174 1.00 66.88 250 SER A CA 1
ATOM 2001 C C . SER A 1 250 ? -11.190 21.401 72.429 1.00 66.88 250 SER A C 1
ATOM 2003 O O . SER A 1 250 ? -10.141 21.308 73.062 1.00 66.88 250 SER A O 1
ATOM 2005 N N . PHE A 1 251 ? -11.227 21.412 71.091 1.00 64.88 251 PHE A N 1
ATOM 2006 C CA . PHE A 1 251 ? -10.041 21.238 70.250 1.00 64.88 251 PHE A CA 1
ATOM 2007 C C . PHE A 1 251 ? -9.076 22.435 70.354 1.00 64.88 251 PHE A C 1
ATOM 2009 O O . PHE A 1 251 ? -7.863 22.255 70.499 1.00 64.88 251 PHE A O 1
ATOM 2016 N N . LEU A 1 252 ? -9.614 23.662 70.381 1.00 64.75 252 LEU A N 1
ATOM 2017 C CA . LEU A 1 252 ? -8.827 24.884 70.591 1.00 64.75 252 LEU A CA 1
ATOM 2018 C C . LEU A 1 252 ? -8.196 24.940 71.989 1.00 64.75 25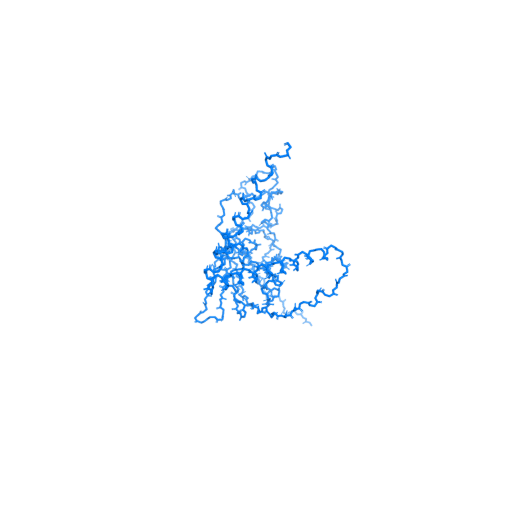2 LEU A C 1
ATOM 2020 O O . LEU A 1 252 ? -7.040 25.340 72.108 1.00 64.75 252 LEU A O 1
ATOM 2024 N N . LEU A 1 253 ? -8.903 24.486 73.031 1.00 63.31 253 LEU A N 1
ATOM 2025 C CA . LEU A 1 253 ? -8.364 24.443 74.395 1.00 63.31 253 LEU A CA 1
ATOM 2026 C C . LEU A 1 253 ? -7.191 23.457 74.514 1.00 63.31 253 LEU A C 1
ATOM 2028 O O . LEU A 1 253 ? -6.174 23.784 75.120 1.00 63.31 253 LEU A O 1
ATOM 2032 N N . SER A 1 254 ? -7.295 22.277 73.890 1.00 65.25 254 SER A N 1
ATOM 2033 C CA . SER A 1 254 ? -6.203 21.294 73.872 1.00 65.25 254 SER A CA 1
ATOM 2034 C C . SER A 1 254 ? -4.968 21.783 73.112 1.00 65.25 254 SER A C 1
ATOM 2036 O O . SER A 1 254 ? -3.851 21.590 73.586 1.00 65.25 254 SER A O 1
ATOM 2038 N N . PHE A 1 255 ? -5.148 22.474 71.981 1.00 63.66 255 PHE A N 1
ATOM 2039 C CA . PHE A 1 255 ? -4.031 23.078 71.248 1.00 63.66 255 PHE A CA 1
ATOM 2040 C C . PHE A 1 255 ? -3.349 24.181 72.065 1.00 63.66 255 PHE A C 1
ATOM 2042 O O . PHE A 1 255 ? -2.121 24.246 72.101 1.00 63.66 255 PHE A O 1
ATOM 2049 N N . LEU A 1 256 ? -4.128 24.999 72.780 1.00 60.34 256 LEU A N 1
ATOM 2050 C CA . LEU A 1 256 ? -3.596 26.059 73.633 1.00 60.34 256 LEU A CA 1
ATOM 2051 C C . LEU A 1 256 ? -2.774 25.475 74.796 1.00 60.34 256 LEU A C 1
ATOM 2053 O O . LEU A 1 256 ? -1.638 25.898 74.993 1.00 60.34 256 LEU A O 1
ATOM 2057 N N . ILE A 1 257 ? -3.273 24.424 75.462 1.00 62.19 257 ILE A N 1
ATOM 2058 C CA . ILE A 1 257 ? -2.564 23.708 76.541 1.00 62.19 257 ILE A CA 1
ATOM 2059 C C . ILE A 1 257 ? -1.236 23.106 76.045 1.00 62.19 257 ILE A C 1
ATOM 2061 O O . ILE A 1 257 ? -0.205 23.265 76.704 1.00 62.19 257 ILE A O 1
ATOM 2065 N N . ILE A 1 258 ? -1.226 22.468 74.867 1.00 61.44 258 ILE A N 1
ATOM 2066 C CA . ILE A 1 258 ? -0.010 21.883 74.272 1.00 61.44 258 ILE A CA 1
ATOM 2067 C C . ILE A 1 258 ? 1.022 22.977 73.955 1.00 61.44 258 ILE A C 1
ATOM 2069 O O . ILE A 1 258 ? 2.194 22.836 74.301 1.00 61.44 258 ILE A O 1
ATOM 2073 N N . THR A 1 259 ? 0.598 24.106 73.376 1.00 57.72 259 THR A N 1
ATOM 2074 C CA . THR A 1 259 ? 1.518 25.222 73.087 1.00 57.72 259 THR A CA 1
ATOM 2075 C C . THR A 1 259 ? 2.061 25.897 74.349 1.00 57.72 259 THR A C 1
ATOM 2077 O O . THR A 1 259 ? 3.236 26.260 74.372 1.00 57.72 259 THR A O 1
ATOM 2080 N N . THR A 1 260 ? 1.273 25.993 75.428 1.00 55.78 260 THR A N 1
ATOM 2081 C CA . THR A 1 260 ? 1.742 26.533 76.717 1.00 55.78 260 THR A CA 1
ATOM 2082 C C . THR A 1 260 ? 2.693 25.592 77.462 1.00 55.78 260 THR A C 1
ATOM 2084 O O . THR A 1 260 ? 3.592 26.059 78.156 1.00 55.78 260 THR A O 1
ATOM 2087 N N . HIS A 1 261 ? 2.564 24.272 77.288 1.00 55.22 261 HIS A N 1
ATOM 2088 C CA . HIS A 1 261 ? 3.532 23.312 77.833 1.00 55.22 261 HIS A CA 1
ATOM 2089 C C . HIS A 1 261 ? 4.847 23.286 77.037 1.00 55.22 261 HIS A C 1
ATOM 2091 O O . HIS A 1 261 ? 5.914 23.121 77.629 1.00 55.22 261 HIS A O 1
ATOM 2097 N N . CYS A 1 262 ? 4.807 23.520 75.720 1.00 50.78 262 CYS A N 1
ATOM 2098 C CA . CYS A 1 262 ? 6.019 23.645 74.906 1.00 50.78 262 CYS A CA 1
ATOM 2099 C C . CYS A 1 262 ? 6.807 24.937 75.180 1.00 50.78 262 CYS A C 1
ATOM 2101 O O . CYS A 1 262 ? 8.031 24.930 75.061 1.00 50.78 262 CYS A O 1
ATOM 2103 N N . THR A 1 263 ? 6.154 26.035 75.576 1.00 52.25 263 THR A N 1
ATOM 2104 C CA . THR A 1 263 ? 6.863 27.272 75.954 1.00 52.25 263 THR A CA 1
ATOM 2105 C C . THR A 1 263 ? 7.474 27.203 77.355 1.00 52.25 263 THR A C 1
ATOM 2107 O O . THR A 1 263 ? 8.518 27.808 77.571 1.00 52.25 263 THR A O 1
ATOM 2110 N N . TRP A 1 264 ? 6.900 26.423 78.278 1.00 48.19 264 TRP A N 1
ATOM 2111 C CA . TRP A 1 264 ? 7.471 26.188 79.615 1.00 48.19 264 TRP A CA 1
ATOM 2112 C C . TRP A 1 264 ? 8.635 25.183 79.637 1.00 48.19 264 TRP A C 1
ATOM 2114 O O . TRP A 1 264 ? 9.525 25.295 80.476 1.00 48.19 264 TRP A O 1
ATOM 2124 N N . GLY A 1 265 ? 8.673 24.222 78.707 1.00 49.56 265 GLY A N 1
ATOM 2125 C CA . GLY A 1 265 ? 9.785 23.266 78.599 1.00 49.56 265 GLY A CA 1
ATOM 2126 C C . GLY A 1 265 ? 11.111 23.888 78.138 1.00 49.56 265 GLY A C 1
ATOM 2127 O O . GLY A 1 265 ? 12.174 23.359 78.449 1.00 49.56 265 GLY A O 1
ATOM 2128 N N . ASN A 1 266 ? 11.064 25.031 77.446 1.00 47.19 266 ASN A N 1
ATOM 2129 C CA . ASN A 1 266 ? 12.254 25.700 76.910 1.00 47.19 266 ASN A CA 1
ATOM 2130 C C . ASN A 1 266 ? 12.837 26.788 77.830 1.00 47.19 266 ASN A C 1
ATOM 2132 O O . ASN A 1 266 ? 13.939 27.258 77.571 1.00 47.19 266 ASN A O 1
ATOM 2136 N N . THR A 1 267 ? 12.157 27.180 78.912 1.00 46.97 267 THR A N 1
ATOM 2137 C CA . THR A 1 267 ? 12.682 28.157 79.889 1.00 46.97 267 THR A CA 1
ATOM 2138 C C . THR A 1 267 ? 13.434 27.524 81.062 1.00 46.97 267 THR A C 1
ATOM 2140 O O . THR A 1 267 ? 14.150 28.237 81.758 1.00 46.97 267 THR A O 1
ATOM 2143 N N . VAL A 1 268 ? 13.338 26.206 81.273 1.00 47.50 268 VAL A N 1
ATOM 2144 C CA . VAL A 1 268 ? 14.040 25.504 82.372 1.00 47.50 268 VAL A CA 1
ATOM 2145 C C . VAL A 1 268 ? 15.406 24.934 81.945 1.00 47.50 268 VAL A C 1
ATOM 2147 O O . VAL A 1 268 ? 16.228 24.622 82.795 1.00 47.50 268 VAL A O 1
ATOM 2150 N N . LEU A 1 269 ? 15.718 24.877 80.646 1.00 43.91 269 LEU A N 1
ATOM 2151 C CA . LEU A 1 269 ? 16.993 24.336 80.136 1.00 43.91 269 LEU A CA 1
ATOM 2152 C C . LEU A 1 269 ? 18.067 25.396 79.813 1.00 43.91 269 LEU A C 1
ATOM 2154 O O . LEU A 1 269 ? 19.049 25.079 79.152 1.00 43.91 269 LEU A O 1
ATOM 2158 N N . CYS A 1 270 ? 17.918 26.639 80.285 1.00 41.06 270 CYS A N 1
ATOM 2159 C CA . CYS A 1 270 ? 18.932 27.695 80.109 1.00 41.06 270 CYS A CA 1
ATOM 2160 C C . CYS A 1 270 ? 19.601 28.165 81.415 1.00 41.06 270 CYS A C 1
ATOM 2162 O O . CYS A 1 270 ? 20.240 29.214 81.409 1.00 41.06 270 CYS A O 1
ATOM 2164 N N . LEU A 1 271 ? 19.476 27.420 82.523 1.00 42.81 271 LEU A N 1
ATOM 2165 C CA . LEU A 1 271 ? 20.158 27.746 83.788 1.00 42.81 271 LEU A CA 1
ATOM 2166 C C . LEU A 1 271 ? 21.104 26.669 84.337 1.00 42.81 271 LEU A C 1
ATOM 2168 O O . LEU A 1 271 ? 21.763 26.947 85.327 1.00 42.81 271 LEU A O 1
ATOM 2172 N N . ASP A 1 272 ? 21.260 25.521 83.677 1.00 41.03 272 ASP A N 1
ATOM 2173 C CA . ASP A 1 272 ? 22.255 24.511 84.064 1.00 41.03 272 ASP A CA 1
ATOM 2174 C C . ASP A 1 272 ? 22.879 23.854 82.820 1.00 41.03 272 ASP A C 1
ATOM 2176 O O . ASP A 1 272 ? 22.462 22.769 82.416 1.00 41.03 272 ASP A O 1
ATOM 2180 N N . TYR A 1 273 ? 23.815 24.567 82.177 1.00 40.12 273 TYR A N 1
ATOM 2181 C CA . TYR A 1 273 ? 25.134 24.116 81.672 1.00 40.12 273 TYR A CA 1
ATOM 2182 C C . TYR A 1 273 ? 25.749 25.140 80.709 1.00 40.12 273 TYR A C 1
ATOM 2184 O O . TYR A 1 273 ? 25.075 25.522 79.726 1.00 40.12 273 TYR A O 1
#

Radius of gyration: 34.39 Å; chains: 1; bounding box: 56×64×111 Å

Sequence (273 aa):
MDNEESSIMTTTTHPIIHTTLSLSPQSYTQGDETPTLTITLNLFAPAPITIFTYHGIFNTDLALSRRNFTVHDLSTDPTAPINIETRKGGKRPGFSRRKRRSDEQYYVTLYPGVEHKVQCPFKVVDRTLPVATLPNLQAGRKYRLGVSGGENISEWWWGTRDDVLLGDDETYEKDEPPRGDAPVDICADPIEFEVKEAYLTCTYGHSQLKTGHPVRSAIHKQLNGRLVLRWVTTWESLQLYVLFLLHPHSFLLSFLIITTHCTWGNTVLCLDY

Secondary structure (DSSP, 8-state):
------------SS-EEEEEEEEESSEEETTT--PEEEEEEEEESSS-EEEE-TTSTTSHHHHTTTTTEEEEETTSSS-EEEP----PPPP-PPPP-BTTSTTGGGEEEE-TT--EEEEEE-----SSSSSSPPPS--TTEEEEEEEPTT-EE--EEES-HHHHSBPSS----SS-S-B-SS-EE-B---EEEEEE--------SGGGG----HHHHHHHHHHHHHHHHHHHHHHHHHHHHHHHHH-HHHHHHHHHHHHHHHHHHTTSTTS--

Foldseek 3Di:
DDDDPDDDPPQPQAKAKAKAWDWVPLEEAPPPDQIKIKIKIAIDHPAKKKFQAPPACLVVVVCQQDQFKWKWWPVDVVIDTFDLHADDDDDDDDAALAPPDPRLVRIDIDGHPDMDMRMDGNQRADNPDDDGDHGPQDAPTKMKMFTDPPGWGAWMAGDDSVQQGDYPPDDCDPDHGHTDPGIHDYGYDIDMGHHHYPPPPVPPCPVVPPPPDPVVVVVVCVVVVVVVVVVVVVVVVVVVVVCCVPPVPVVVVVVVVVVVVVVVVVVVPPPDD

pLDDT: mean 74.61, std 17.53, range [37.25, 96.25]